Protein AF-A0A8X6R9G2-F1 (afdb_monomer)

Organism: Trichonephila clavipes (NCBI:txid2585209)

Foldseek 3Di:
DDDDDDDAPDPPDPPPPDDDDDDDDDDDDDDDDPDDLDDLLLVLLVVCVVPVVVCPVPPPPPPDPPDDPVLLVLLVVCSNVSHHQVVSQVVCVVVVHDRHDPPSVVSVVSCVVSSVVVVLVQLLVQLVVQCVLVVNAQAFAWEKDKDFPDPDFPGQKIKIWIATPRSRHTNDMDIAGNDFPDPDPVDGDPPTPHPDDDIPLVCSLVTLQVCQLCCCVSRVGHHQEYEYADDDPNLVSNQVVCSPHPVGHRHYDYRPVNVVVVVVVVPVD

Structure (mmCIF, N/CA/C/O backbone):
data_AF-A0A8X6R9G2-F1
#
_entry.id   AF-A0A8X6R9G2-F1
#
loop_
_atom_site.group_PDB
_atom_site.id
_atom_site.type_symbol
_atom_site.label_atom_id
_atom_site.label_alt_id
_atom_site.label_comp_id
_atom_site.label_asym_id
_atom_site.label_entity_id
_atom_site.label_seq_id
_atom_site.pdbx_PDB_ins_code
_atom_site.Cartn_x
_atom_site.Cartn_y
_atom_site.Cartn_z
_atom_site.occupancy
_atom_site.B_iso_or_equiv
_atom_site.auth_seq_id
_atom_site.auth_comp_id
_atom_site.auth_asym_id
_atom_site.auth_atom_id
_atom_site.pdbx_PDB_model_num
ATOM 1 N N . MET A 1 1 ? -28.431 -21.788 18.979 1.00 23.44 1 MET A N 1
ATOM 2 C CA . MET A 1 1 ? -27.273 -20.869 19.048 1.00 23.44 1 MET A CA 1
ATOM 3 C C . MET A 1 1 ? -26.031 -21.609 18.571 1.00 23.44 1 MET A C 1
ATOM 5 O O . MET A 1 1 ? -25.559 -22.471 19.305 1.00 23.44 1 MET A O 1
ATOM 9 N N . PRO A 1 2 ? -25.527 -21.375 17.351 1.00 25.48 2 PRO A N 1
ATOM 10 C CA . PRO A 1 2 ? -24.262 -21.960 16.937 1.00 25.48 2 PRO A CA 1
ATOM 11 C C . PRO A 1 2 ? -23.092 -21.102 17.439 1.00 25.48 2 PRO A C 1
ATOM 13 O O . PRO A 1 2 ? -23.119 -19.876 17.362 1.00 25.48 2 PRO A O 1
ATOM 16 N N . ARG A 1 3 ? -22.087 -21.774 18.007 1.00 22.05 3 ARG A N 1
ATOM 17 C CA . ARG A 1 3 ? -20.849 -21.197 18.544 1.00 22.05 3 ARG A CA 1
ATOM 18 C C . ARG A 1 3 ? -19.990 -20.633 17.409 1.00 22.05 3 ARG A C 1
ATOM 20 O O . ARG A 1 3 ? -19.716 -21.342 16.443 1.00 22.05 3 ARG A O 1
ATOM 27 N N . ALA A 1 4 ? -19.523 -19.397 17.569 1.00 25.83 4 ALA A N 1
ATOM 28 C CA . ALA A 1 4 ? -18.512 -18.797 16.708 1.00 25.83 4 ALA A CA 1
ATOM 29 C C . ALA A 1 4 ? -17.218 -19.628 16.767 1.00 25.83 4 ALA A C 1
ATOM 31 O O . ALA A 1 4 ? -16.641 -19.832 17.836 1.00 25.83 4 ALA A O 1
ATOM 32 N N . SER A 1 5 ? -16.783 -20.136 15.615 1.00 23.88 5 SER A N 1
ATOM 33 C CA . SER A 1 5 ? -15.500 -20.816 15.466 1.00 23.88 5 SER A CA 1
ATOM 34 C C . SER A 1 5 ? -14.413 -19.753 15.303 1.00 23.88 5 SER A C 1
ATOM 36 O O . SER A 1 5 ? -14.372 -19.040 14.302 1.00 23.88 5 SER A O 1
ATOM 38 N N . THR A 1 6 ? -13.554 -19.599 16.308 1.00 26.05 6 THR A N 1
ATOM 39 C CA . THR A 1 6 ? -12.407 -18.687 16.286 1.00 26.05 6 THR A CA 1
ATOM 40 C C . THR A 1 6 ? -11.391 -19.174 15.250 1.00 26.05 6 THR A C 1
ATOM 42 O O . THR A 1 6 ? -10.624 -20.107 15.495 1.00 26.05 6 THR A O 1
ATOM 45 N N . LYS A 1 7 ? -11.364 -18.549 14.065 1.00 28.03 7 LYS A N 1
ATOM 46 C CA . LYS A 1 7 ? -10.297 -18.769 13.079 1.00 28.03 7 LYS A CA 1
ATOM 47 C C . LYS A 1 7 ? -8.971 -18.263 13.661 1.00 28.03 7 LYS A C 1
ATOM 49 O O . LYS A 1 7 ? -8.763 -17.071 13.858 1.00 28.03 7 LYS A O 1
ATOM 54 N N . VAL A 1 8 ? -8.059 -19.190 13.949 1.00 25.50 8 VAL A N 1
ATOM 55 C CA . VAL A 1 8 ? -6.703 -18.900 14.434 1.00 25.50 8 VAL A CA 1
ATOM 56 C C . VAL A 1 8 ? -5.845 -18.393 13.273 1.00 25.50 8 VAL A C 1
ATOM 58 O O . VAL A 1 8 ? -5.479 -19.160 12.379 1.00 25.50 8 VAL A O 1
ATOM 61 N N . PHE A 1 9 ? -5.462 -17.115 13.300 1.00 28.34 9 PHE A N 1
ATOM 62 C CA . PHE A 1 9 ? -4.514 -16.549 12.337 1.00 28.34 9 PHE A CA 1
ATOM 63 C C . PHE A 1 9 ? -3.088 -17.030 12.661 1.00 28.34 9 PHE A C 1
ATOM 65 O O . PHE A 1 9 ? -2.346 -16.436 13.445 1.00 28.34 9 PHE A O 1
ATOM 72 N N . LYS A 1 10 ? -2.693 -18.174 12.095 1.00 24.81 10 LYS A N 1
ATOM 73 C CA . LYS A 1 10 ? -1.347 -18.736 12.264 1.00 24.81 10 LYS A CA 1
ATOM 74 C C . LYS A 1 10 ? -0.402 -18.048 11.275 1.00 24.81 10 LYS A C 1
ATOM 76 O O . LYS A 1 10 ? -0.480 -18.285 10.073 1.00 24.81 10 LYS A O 1
ATOM 81 N N . LYS A 1 11 ? 0.524 -17.221 11.775 1.00 28.06 11 LYS A N 1
ATOM 82 C CA . LYS A 1 11 ? 1.630 -16.640 10.990 1.00 28.06 11 LYS A CA 1
ATOM 83 C C . LYS A 1 11 ? 2.435 -17.776 10.343 1.00 28.06 11 LYS A C 1
ATOM 85 O O . LYS A 1 11 ? 3.290 -18.374 10.998 1.00 28.06 11 LYS A O 1
ATOM 90 N N . ARG A 1 12 ? 2.169 -18.100 9.071 1.00 24.78 12 ARG A N 1
ATOM 91 C CA . ARG A 1 12 ? 3.008 -19.024 8.294 1.00 24.78 12 ARG A CA 1
ATOM 92 C C . ARG A 1 12 ? 4.367 -18.355 8.102 1.00 24.78 12 ARG A C 1
ATOM 94 O O . ARG A 1 12 ? 4.539 -17.498 7.242 1.00 24.78 12 ARG A O 1
ATOM 101 N N . ARG A 1 13 ? 5.342 -18.719 8.939 1.00 26.64 13 ARG A N 1
ATOM 102 C CA . ARG A 1 13 ? 6.752 -18.457 8.644 1.00 26.64 13 ARG A CA 1
ATOM 103 C C . ARG A 1 13 ? 7.087 -19.298 7.417 1.00 26.64 13 ARG A C 1
ATOM 105 O O . ARG A 1 13 ? 7.077 -20.521 7.508 1.00 26.64 13 ARG A O 1
ATOM 112 N N . GLY A 1 14 ? 7.361 -18.660 6.284 1.00 24.56 14 GLY A N 1
ATOM 113 C CA . GLY A 1 14 ? 8.067 -19.329 5.199 1.00 24.56 14 GLY A CA 1
ATOM 114 C C . GLY A 1 14 ? 9.406 -19.809 5.751 1.00 24.56 14 GLY A C 1
ATOM 115 O O . GLY A 1 14 ? 10.260 -18.995 6.105 1.00 24.56 14 GLY A O 1
ATOM 116 N N . VAL A 1 15 ? 9.554 -21.121 5.910 1.00 24.06 15 VAL A N 1
ATOM 117 C CA . VAL A 1 15 ? 10.825 -21.748 6.265 1.00 24.06 15 VAL A CA 1
ATOM 118 C C . VAL A 1 15 ? 11.706 -21.648 5.028 1.00 24.06 15 VAL A C 1
ATOM 120 O O . VAL A 1 15 ? 11.652 -22.491 4.142 1.00 24.06 15 VAL A O 1
ATOM 123 N N . PHE A 1 16 ? 12.490 -20.578 4.935 1.00 23.20 16 PHE A N 1
ATOM 124 C CA . PHE A 1 16 ? 13.621 -20.541 4.018 1.00 23.20 16 PHE A CA 1
ATOM 125 C C . PHE A 1 16 ? 14.811 -21.137 4.766 1.00 23.20 16 PHE A C 1
ATOM 127 O O . PHE A 1 16 ? 15.432 -20.474 5.602 1.00 23.20 16 PHE A O 1
ATOM 134 N N . ASN A 1 17 ? 15.084 -22.415 4.506 1.00 23.72 17 ASN A N 1
ATOM 135 C CA . ASN A 1 17 ? 16.282 -23.089 4.987 1.00 23.72 17 ASN A CA 1
ATOM 136 C C . ASN A 1 17 ? 17.497 -22.391 4.359 1.00 23.72 17 ASN A C 1
ATOM 138 O O . ASN A 1 17 ? 17.804 -22.587 3.186 1.00 23.72 17 ASN A O 1
ATOM 142 N N . LYS A 1 18 ? 18.180 -21.530 5.119 1.00 30.25 18 LYS A N 1
ATOM 143 C CA . LYS A 1 18 ? 19.505 -21.049 4.728 1.00 30.25 18 LYS A CA 1
ATOM 144 C C . LYS A 1 18 ? 20.516 -22.115 5.121 1.00 30.25 18 LYS A C 1
ATOM 146 O O . LYS A 1 18 ? 20.846 -22.249 6.297 1.00 30.25 18 LYS A O 1
ATOM 151 N N . GLY A 1 19 ? 20.991 -22.857 4.121 1.00 25.88 19 GLY A N 1
ATOM 152 C CA . GLY A 1 19 ? 22.196 -23.668 4.237 1.00 25.88 19 GLY A CA 1
ATOM 153 C C . GLY A 1 19 ? 23.335 -22.829 4.818 1.00 25.88 19 GLY A C 1
ATOM 154 O O . GLY A 1 19 ? 23.576 -21.691 4.408 1.00 25.88 19 GLY A O 1
ATOM 155 N N . ARG A 1 20 ? 23.980 -23.378 5.842 1.00 25.14 20 ARG A N 1
ATOM 156 C CA . ARG A 1 20 ? 25.120 -22.797 6.545 1.00 25.14 20 ARG A CA 1
ATOM 157 C C . ARG A 1 20 ? 26.342 -22.948 5.628 1.00 25.14 20 ARG A C 1
ATOM 159 O O . ARG A 1 20 ? 26.832 -24.057 5.464 1.00 25.14 20 ARG A O 1
ATOM 166 N N . CYS A 1 21 ? 26.801 -21.867 4.997 1.00 25.61 21 CYS A N 1
ATOM 167 C CA . CYS A 1 21 ? 28.039 -21.887 4.213 1.00 25.61 21 CYS A CA 1
ATOM 168 C C . CYS A 1 21 ? 29.213 -21.537 5.136 1.00 25.61 21 CYS A C 1
ATOM 170 O O . CYS A 1 21 ? 29.302 -20.409 5.628 1.00 25.61 21 CYS A O 1
ATOM 172 N N . ASN A 1 22 ? 30.071 -22.521 5.407 1.00 26.61 22 ASN A N 1
ATOM 173 C CA . ASN A 1 22 ? 31.339 -22.320 6.102 1.00 26.61 22 ASN A CA 1
ATOM 174 C C . ASN A 1 22 ? 32.267 -21.477 5.220 1.00 26.61 22 ASN A C 1
ATOM 176 O O . ASN A 1 22 ? 32.384 -21.722 4.021 1.00 26.61 22 ASN A O 1
ATOM 180 N N . LYS A 1 23 ? 32.913 -20.476 5.822 1.00 31.31 23 LYS A N 1
ATOM 181 C CA . LYS A 1 23 ? 33.987 -19.716 5.185 1.00 31.31 23 LYS A CA 1
ATOM 182 C C . LYS A 1 23 ? 35.243 -20.585 5.156 1.00 31.31 23 LYS A C 1
ATOM 184 O O . LYS A 1 23 ? 35.828 -20.820 6.208 1.00 31.31 23 LYS A O 1
ATOM 189 N N . SER A 1 24 ? 35.664 -21.012 3.975 1.00 29.78 24 SER A N 1
ATOM 190 C CA . SER A 1 24 ? 37.068 -21.310 3.696 1.00 29.78 24 SER A CA 1
ATOM 191 C C . SER A 1 24 ? 37.650 -20.119 2.940 1.00 29.78 24 SER A C 1
ATOM 193 O O . SER A 1 24 ? 37.068 -19.657 1.959 1.00 29.78 24 SER A O 1
ATOM 195 N N . ASN A 1 25 ? 38.746 -19.579 3.474 1.00 34.09 25 ASN A N 1
ATOM 196 C CA . ASN A 1 25 ? 39.597 -18.602 2.806 1.00 34.09 25 ASN A CA 1
ATOM 197 C C . ASN A 1 25 ? 40.044 -19.175 1.463 1.00 34.09 25 ASN A C 1
ATOM 199 O O . ASN A 1 25 ? 40.572 -20.276 1.466 1.00 34.09 25 ASN A O 1
ATOM 203 N N . ASP A 1 26 ? 39.848 -18.430 0.378 1.00 28.72 26 ASP A N 1
ATOM 204 C CA . ASP A 1 26 ? 40.829 -18.274 -0.697 1.00 28.72 26 ASP A CA 1
ATOM 205 C C . ASP A 1 26 ? 40.420 -17.086 -1.575 1.00 28.72 26 ASP A C 1
ATOM 207 O O . ASP A 1 26 ? 39.240 -16.838 -1.835 1.00 28.72 26 ASP A O 1
ATOM 211 N N . GLY A 1 27 ? 41.410 -16.261 -1.908 1.00 35.00 27 GLY A N 1
ATOM 212 C CA . GLY A 1 27 ? 41.226 -14.937 -2.484 1.00 35.00 27 GLY A CA 1
ATOM 213 C C . GLY A 1 27 ? 40.927 -14.947 -3.980 1.00 35.00 27 GLY A C 1
ATOM 214 O O . GLY A 1 27 ? 41.635 -15.573 -4.755 1.00 35.00 27 GLY A O 1
ATOM 215 N N . CYS A 1 28 ? 39.964 -14.122 -4.384 1.00 23.78 28 CYS A N 1
ATOM 216 C CA . CYS A 1 28 ? 39.937 -13.461 -5.686 1.00 23.78 28 CYS A CA 1
ATOM 217 C C . CYS A 1 28 ? 39.331 -12.065 -5.489 1.00 23.78 28 CYS A C 1
ATOM 219 O O . CYS A 1 28 ? 38.305 -11.914 -4.828 1.00 23.78 28 CYS A O 1
ATOM 221 N N . GLY A 1 29 ? 40.003 -11.036 -6.008 1.00 31.92 29 GLY A N 1
ATOM 222 C CA . GLY A 1 29 ? 39.606 -9.642 -5.840 1.00 31.92 29 GLY A CA 1
ATOM 223 C C . GLY A 1 29 ? 38.271 -9.339 -6.515 1.00 31.92 29 GLY A C 1
ATOM 224 O O . GLY A 1 29 ? 38.156 -9.407 -7.736 1.00 31.92 29 GLY A O 1
ATOM 225 N N . GLU A 1 30 ? 37.271 -8.960 -5.722 1.00 26.17 30 GLU A N 1
ATOM 226 C CA . GLU A 1 30 ? 36.015 -8.411 -6.225 1.00 26.17 30 GLU A CA 1
ATOM 227 C C . GLU A 1 30 ? 36.150 -6.894 -6.397 1.00 26.17 30 GLU A C 1
ATOM 229 O O . GLU A 1 30 ? 36.292 -6.130 -5.439 1.00 26.17 30 GLU A O 1
ATOM 234 N N . SER A 1 31 ? 36.080 -6.438 -7.646 1.00 25.53 31 SER A N 1
ATOM 235 C CA . SER A 1 31 ? 35.832 -5.039 -7.972 1.00 25.53 31 SER A CA 1
ATOM 236 C C . SER A 1 31 ? 34.484 -4.616 -7.379 1.00 25.53 31 SER A C 1
ATOM 238 O O . SER A 1 31 ? 33.425 -5.059 -7.831 1.00 25.53 31 SER A O 1
ATOM 240 N N . ASN A 1 32 ? 34.530 -3.746 -6.370 1.00 25.53 32 ASN A N 1
ATOM 241 C CA . ASN A 1 32 ? 33.372 -3.107 -5.752 1.00 25.53 32 ASN A CA 1
ATOM 242 C C . ASN A 1 32 ? 32.556 -2.319 -6.793 1.00 25.53 32 ASN A C 1
ATOM 244 O O . ASN A 1 32 ? 32.810 -1.139 -7.029 1.00 25.53 32 ASN A O 1
ATOM 248 N N . SER A 1 33 ? 31.535 -2.944 -7.383 1.00 23.98 33 SER A N 1
ATOM 249 C CA . SER A 1 33 ? 30.477 -2.231 -8.105 1.00 23.98 33 SER A CA 1
ATOM 250 C C . SER A 1 33 ? 29.266 -2.063 -7.185 1.00 23.98 33 SER A C 1
ATOM 252 O O . SER A 1 33 ? 28.422 -2.939 -6.990 1.00 23.98 33 SER A O 1
ATOM 254 N N . THR A 1 34 ? 29.196 -0.901 -6.546 1.00 25.84 34 THR A N 1
ATOM 255 C CA . THR A 1 34 ? 28.056 -0.472 -5.738 1.00 25.84 34 THR A CA 1
ATOM 256 C C . THR A 1 34 ? 26.873 -0.139 -6.652 1.00 25.84 34 THR A C 1
ATOM 258 O O . THR A 1 34 ? 26.715 0.982 -7.122 1.00 25.84 34 THR A O 1
ATOM 261 N N . VAL A 1 35 ? 26.003 -1.118 -6.917 1.00 31.44 35 VAL A N 1
ATOM 262 C CA . VAL A 1 35 ? 24.774 -0.899 -7.704 1.00 31.44 35 VAL A CA 1
ATOM 263 C C . VAL A 1 35 ? 23.746 -0.088 -6.886 1.00 31.44 35 VAL A C 1
ATOM 265 O O . VAL A 1 35 ? 23.366 -0.515 -5.786 1.00 31.44 35 VAL A O 1
ATOM 268 N N . PRO A 1 36 ? 23.237 1.059 -7.384 1.00 29.77 36 PRO A N 1
ATOM 269 C CA . PRO A 1 36 ? 22.207 1.835 -6.702 1.00 29.77 36 PRO A CA 1
ATOM 270 C C . PRO A 1 36 ? 20.840 1.140 -6.810 1.00 29.77 36 PRO A C 1
ATOM 272 O O . PRO A 1 36 ? 20.228 1.075 -7.873 1.00 29.77 36 PRO A O 1
ATOM 275 N N . LYS A 1 37 ? 20.344 0.621 -5.680 1.00 36.34 37 LYS A N 1
ATOM 276 C CA . LYS A 1 37 ? 18.984 0.069 -5.541 1.00 36.34 37 LYS A CA 1
ATOM 277 C C . LYS A 1 37 ? 17.967 1.213 -5.499 1.00 36.34 37 LYS A C 1
ATOM 279 O O . LYS A 1 37 ? 17.712 1.777 -4.429 1.00 36.34 37 LYS A O 1
ATOM 284 N N 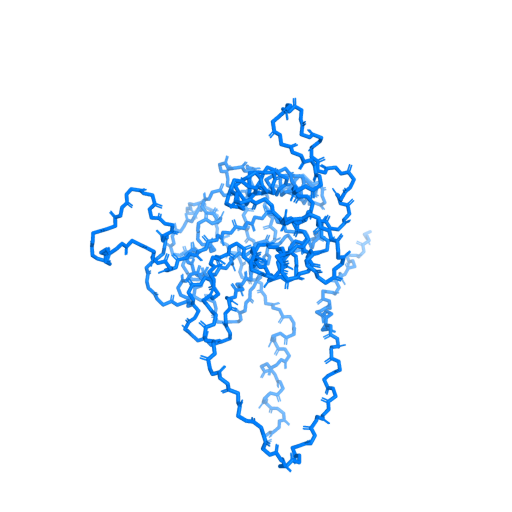. ASN A 1 38 ? 17.451 1.590 -6.664 1.00 35.06 38 ASN A N 1
ATOM 285 C CA . ASN A 1 38 ? 16.530 2.707 -6.835 1.00 35.06 38 ASN A CA 1
ATOM 286 C C . ASN A 1 38 ? 15.061 2.250 -6.805 1.00 35.06 38 ASN A C 1
ATOM 288 O O . ASN A 1 38 ? 14.690 1.284 -7.460 1.00 35.06 38 ASN A O 1
ATOM 292 N N . SER A 1 39 ? 14.241 3.063 -6.128 1.00 38.34 39 SER A N 1
ATOM 293 C CA . SER A 1 39 ? 12.764 3.128 -6.107 1.00 38.34 39 SER A CA 1
ATOM 294 C C . SER A 1 39 ? 11.976 2.184 -5.165 1.00 38.34 39 SER A C 1
ATOM 296 O O . SER A 1 39 ? 12.242 0.993 -5.039 1.00 38.34 39 SER A O 1
ATOM 298 N N . ALA A 1 40 ? 11.010 2.781 -4.445 1.00 36.66 40 ALA A N 1
ATOM 299 C CA . ALA A 1 40 ? 10.084 2.154 -3.483 1.00 36.66 40 ALA A CA 1
ATOM 300 C C . ALA A 1 40 ? 9.182 1.083 -4.124 1.00 36.66 40 ALA A C 1
ATOM 302 O O . ALA A 1 40 ? 8.863 0.063 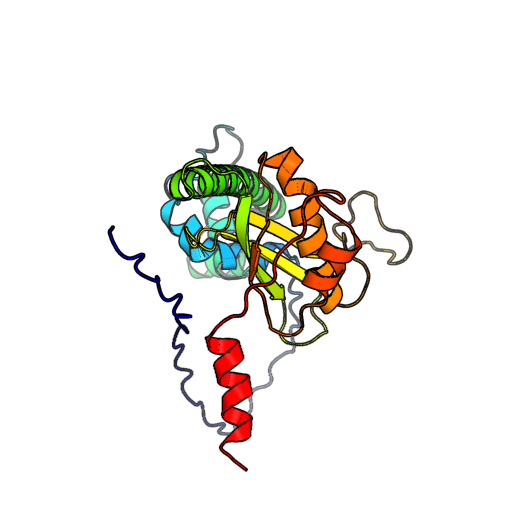-3.519 1.00 36.66 40 ALA A O 1
ATOM 303 N N . ASP A 1 41 ? 8.862 1.315 -5.384 1.00 37.31 41 ASP A N 1
ATOM 304 C CA . ASP A 1 41 ? 8.485 0.419 -6.467 1.00 37.31 41 ASP A CA 1
ATOM 305 C C . ASP A 1 41 ? 8.908 -1.060 -6.366 1.00 37.31 41 ASP A C 1
ATOM 307 O O . ASP A 1 41 ? 8.083 -1.929 -6.643 1.00 37.31 41 ASP A O 1
ATOM 311 N N . GLU A 1 42 ? 10.143 -1.381 -5.949 1.00 39.06 42 GLU A N 1
ATOM 312 C CA . GLU A 1 42 ? 10.610 -2.778 -5.811 1.00 39.06 42 GLU A CA 1
ATOM 313 C C . GLU A 1 42 ? 9.820 -3.578 -4.756 1.00 39.06 42 GLU A C 1
ATOM 315 O O . GLU A 1 42 ? 9.815 -4.807 -4.785 1.00 39.06 42 GLU A O 1
ATOM 320 N N . LYS A 1 43 ? 9.154 -2.907 -3.804 1.00 37.22 43 LYS A N 1
ATOM 321 C CA . LYS A 1 43 ? 8.470 -3.568 -2.677 1.00 37.22 43 LYS A CA 1
ATOM 322 C C . LYS A 1 43 ? 6.970 -3.711 -2.826 1.00 37.22 43 LYS A C 1
ATOM 324 O O . LYS A 1 43 ? 6.422 -4.665 -2.280 1.00 37.22 43 LYS A O 1
ATOM 329 N N . ILE A 1 44 ? 6.340 -2.848 -3.618 1.00 38.69 44 ILE A N 1
ATOM 330 C CA . ILE A 1 44 ? 4.946 -3.047 -4.034 1.00 38.69 44 ILE A CA 1
ATOM 331 C C . ILE A 1 44 ? 4.829 -4.381 -4.791 1.00 38.69 44 ILE A C 1
ATOM 333 O O . ILE A 1 44 ? 3.870 -5.117 -4.608 1.00 38.69 44 ILE A O 1
ATOM 337 N N . VAL A 1 45 ? 5.869 -4.777 -5.534 1.00 33.97 45 VAL A N 1
ATOM 338 C CA . VAL A 1 45 ? 5.900 -6.053 -6.271 1.00 33.97 45 VAL A CA 1
ATOM 339 C C . VAL A 1 45 ? 5.969 -7.286 -5.349 1.00 33.97 45 VAL A C 1
ATOM 341 O O . VAL A 1 45 ? 5.482 -8.349 -5.722 1.00 33.97 45 VAL A O 1
ATOM 344 N N . LEU A 1 46 ? 6.519 -7.167 -4.131 1.00 34.00 46 LEU A N 1
ATOM 345 C CA . LEU A 1 46 ? 6.729 -8.311 -3.226 1.00 34.00 46 LEU A CA 1
ATOM 346 C C . LEU A 1 46 ? 5.555 -8.579 -2.267 1.00 34.00 46 LEU A C 1
ATOM 348 O O . LEU A 1 46 ? 5.358 -9.726 -1.879 1.00 34.00 46 LEU A O 1
ATOM 352 N N . MET A 1 47 ? 4.746 -7.578 -1.894 1.00 32.25 47 MET A N 1
ATOM 353 C CA . MET A 1 47 ? 3.518 -7.832 -1.108 1.00 32.25 47 MET A CA 1
ATOM 354 C C . MET A 1 47 ? 2.340 -8.293 -1.971 1.00 32.25 47 MET A C 1
ATOM 356 O O . MET A 1 47 ? 1.433 -8.955 -1.477 1.00 32.25 47 MET A O 1
ATOM 360 N N . VAL A 1 48 ? 2.401 -8.035 -3.277 1.00 36.19 48 VAL A N 1
ATOM 361 C CA . VAL A 1 48 ? 1.412 -8.501 -4.253 1.00 36.19 48 VAL A CA 1
ATOM 362 C C . VAL A 1 48 ? 1.928 -9.756 -4.979 1.00 36.19 48 VAL A C 1
ATOM 364 O O . VAL A 1 48 ? 1.390 -10.162 -5.997 1.00 36.19 48 VAL A O 1
ATOM 367 N N . GLN A 1 49 ? 2.962 -10.442 -4.482 1.00 32.69 49 GLN A N 1
ATOM 368 C CA . GLN A 1 49 ? 3.536 -11.582 -5.212 1.00 32.69 49 GLN A CA 1
ATOM 369 C C . GLN A 1 49 ? 2.629 -12.826 -5.213 1.00 32.69 49 GLN A C 1
ATOM 371 O O . GLN A 1 49 ? 2.675 -13.606 -6.160 1.00 32.69 49 GLN A O 1
ATOM 376 N N . SER A 1 50 ? 1.736 -12.967 -4.227 1.00 34.38 50 SER A N 1
ATOM 377 C CA . SER A 1 50 ? 0.689 -14.002 -4.250 1.00 34.38 50 SER A CA 1
ATOM 378 C C . SER A 1 50 ? -0.528 -13.605 -5.095 1.00 34.38 50 SER A C 1
ATOM 380 O O . SER A 1 50 ? -1.243 -14.481 -5.567 1.00 34.38 50 SER A O 1
ATOM 382 N N . PHE A 1 51 ? -0.766 -12.305 -5.307 1.00 32.66 51 PHE A N 1
ATOM 383 C CA . PHE A 1 51 ? -1.964 -11.808 -5.995 1.00 32.66 51 PHE A CA 1
ATOM 384 C C . PHE A 1 51 ? -1.707 -11.476 -7.480 1.00 32.66 51 PHE A C 1
ATOM 386 O O . PHE A 1 51 ? -2.560 -11.743 -8.322 1.00 32.66 51 PHE A O 1
ATOM 393 N N . VAL A 1 52 ? -0.510 -10.995 -7.852 1.00 34.34 52 VAL A N 1
ATOM 394 C CA . VAL A 1 52 ? -0.165 -10.715 -9.262 1.00 34.34 52 VAL A CA 1
ATOM 395 C C . VAL A 1 52 ? 0.090 -11.999 -10.055 1.00 34.34 52 VAL A C 1
ATOM 397 O O . VAL A 1 52 ? -0.218 -12.041 -11.245 1.00 34.34 52 VAL A O 1
ATOM 400 N N . LEU A 1 53 ? 0.576 -13.082 -9.428 1.00 31.88 53 LEU A N 1
ATOM 401 C CA . LEU A 1 53 ? 0.842 -14.325 -10.166 1.00 31.88 53 LEU A CA 1
ATOM 402 C C . LEU A 1 53 ? -0.435 -14.922 -10.791 1.00 31.88 53 LEU A C 1
ATOM 404 O O . LEU A 1 53 ? -0.359 -15.555 -11.840 1.00 31.88 53 LEU A O 1
ATOM 408 N N . MET A 1 54 ? -1.608 -14.670 -10.196 1.00 31.34 54 MET A N 1
ATOM 409 C CA . MET A 1 54 ? -2.892 -15.200 -10.670 1.00 31.34 54 MET A CA 1
ATOM 410 C C . MET A 1 54 ? -3.519 -14.387 -11.821 1.00 31.34 54 MET A C 1
ATOM 412 O O . MET A 1 54 ? -4.400 -14.897 -12.508 1.00 31.34 54 MET A O 1
ATOM 416 N N . LYS A 1 55 ? -3.049 -13.156 -12.090 1.00 33.88 55 LYS A N 1
ATOM 417 C CA . LYS A 1 55 ? -3.546 -12.284 -13.181 1.00 33.88 55 LYS A CA 1
ATOM 418 C C . LYS A 1 55 ? -2.516 -12.027 -14.292 1.00 33.88 55 LYS A C 1
ATOM 420 O O . LYS A 1 55 ? -2.642 -11.067 -15.045 1.00 33.88 55 LYS A O 1
ATOM 425 N N . LEU A 1 56 ? -1.532 -12.911 -14.478 1.00 40.50 56 LEU A N 1
ATOM 426 C CA . LEU A 1 56 ? -0.588 -12.831 -15.610 1.00 40.50 56 LEU A CA 1
ATOM 427 C C . LEU A 1 56 ? -1.237 -13.036 -16.993 1.00 40.50 56 LEU A C 1
ATOM 429 O O . LEU A 1 56 ? -0.641 -12.667 -18.006 1.00 40.50 56 LEU A O 1
ATOM 433 N N . ASN A 1 57 ? -2.470 -13.550 -17.030 1.00 40.53 57 ASN A N 1
ATOM 434 C CA . ASN A 1 57 ? -3.293 -13.639 -18.242 1.00 40.53 57 ASN A CA 1
ATOM 435 C C . ASN A 1 57 ? -4.120 -12.365 -18.515 1.00 40.53 57 ASN A C 1
ATOM 437 O O . ASN A 1 57 ? -4.770 -12.280 -19.552 1.00 40.53 57 ASN A O 1
ATOM 441 N N . HIS A 1 58 ? -4.097 -11.383 -17.605 1.00 42.47 58 HIS A N 1
ATOM 442 C CA . HIS A 1 58 ? -4.927 -10.172 -17.642 1.00 42.47 58 HIS A CA 1
ATOM 443 C C . HIS A 1 58 ? -4.124 -8.875 -17.486 1.00 42.47 58 HIS A C 1
ATOM 445 O O . HIS A 1 58 ? -4.699 -7.849 -17.124 1.00 42.47 58 HIS A O 1
ATOM 451 N N . LEU A 1 59 ? -2.814 -8.870 -17.780 1.00 44.12 59 LEU A N 1
ATOM 452 C CA . LEU A 1 59 ? -2.212 -7.591 -18.170 1.00 44.12 59 LEU A CA 1
ATOM 453 C C . LEU A 1 59 ? -3.056 -7.077 -19.344 1.00 44.12 59 LEU A C 1
ATOM 455 O O . LEU A 1 59 ? -3.281 -7.867 -20.270 1.00 44.12 59 LEU A O 1
ATOM 459 N N . PRO A 1 60 ? -3.587 -5.840 -19.294 1.00 43.47 60 PRO A N 1
ATOM 460 C CA . PRO A 1 60 ? -4.389 -5.328 -20.391 1.00 43.47 60 PRO A CA 1
ATOM 461 C C . PRO A 1 60 ? -3.585 -5.541 -21.670 1.00 43.47 60 PRO A C 1
ATOM 463 O O . PRO A 1 60 ? -2.408 -5.162 -21.732 1.00 43.47 60 PRO A O 1
ATOM 466 N N . LYS A 1 61 ? -4.189 -6.220 -22.661 1.00 45.94 61 LYS A N 1
ATOM 467 C CA . LYS A 1 61 ? -3.649 -6.218 -24.022 1.00 45.94 61 LYS A CA 1
ATOM 468 C C . LYS A 1 61 ? -3.353 -4.757 -24.317 1.00 45.94 61 LYS A C 1
ATOM 470 O O . LYS A 1 61 ? -4.208 -3.905 -24.081 1.00 45.94 61 LYS A O 1
ATOM 475 N N . CYS A 1 62 ? -2.114 -4.452 -24.683 1.00 46.88 62 CYS A N 1
ATOM 476 C CA . CYS A 1 62 ? -1.764 -3.076 -24.974 1.00 46.88 62 CYS A CA 1
ATOM 477 C C . CYS A 1 62 ? -2.530 -2.702 -26.248 1.00 46.88 62 CYS A C 1
ATOM 479 O O . CYS A 1 62 ? -2.077 -3.001 -27.344 1.00 46.88 62 CYS A O 1
ATOM 481 N N . ASP A 1 63 ? -3.713 -2.106 -26.091 1.00 47.59 63 ASP A N 1
ATOM 482 C CA . ASP A 1 63 ? -4.600 -1.702 -27.193 1.00 47.59 63 ASP A CA 1
ATOM 483 C C . ASP A 1 63 ? -4.049 -0.491 -27.968 1.00 47.59 63 ASP A C 1
ATOM 485 O O . ASP A 1 63 ? -4.649 -0.022 -28.929 1.00 47.59 63 ASP A O 1
ATOM 489 N N . SER A 1 64 ? -2.871 0.014 -27.580 1.00 50.31 64 SER A N 1
ATOM 490 C CA . SER A 1 64 ? -2.136 1.033 -28.327 1.00 50.31 64 SER A CA 1
ATOM 491 C C . SER A 1 64 ? -1.016 0.378 -29.134 1.00 50.31 64 SER A C 1
ATOM 493 O O . SER A 1 64 ? -0.089 -0.222 -28.588 1.00 50.31 64 SER A O 1
ATOM 495 N N . SER A 1 65 ? -1.078 0.552 -30.451 1.00 53.31 65 SER A N 1
ATOM 496 C CA . SER A 1 65 ? -0.159 0.064 -31.489 1.00 53.31 65 SER A CA 1
ATOM 497 C C . SER A 1 65 ? 1.312 0.520 -31.373 1.00 53.31 65 SER A C 1
ATOM 499 O O . SER A 1 65 ? 2.087 0.329 -32.306 1.00 53.31 65 SER A O 1
ATOM 501 N N . GLU A 1 66 ? 1.740 1.088 -30.239 1.00 62.31 66 GLU A N 1
ATOM 502 C CA . GLU A 1 66 ? 3.083 1.658 -30.055 1.00 62.31 66 GLU A CA 1
ATOM 503 C C . GLU A 1 66 ? 3.986 0.901 -29.066 1.00 62.31 66 GLU A C 1
ATOM 505 O O . GLU A 1 66 ? 5.170 1.232 -28.934 1.00 62.31 66 GLU A O 1
ATOM 510 N N . ASN A 1 67 ? 3.465 -0.082 -28.323 1.00 71.06 67 ASN A N 1
ATOM 511 C CA . ASN A 1 67 ? 4.241 -0.794 -27.304 1.00 71.06 67 ASN A CA 1
ATOM 512 C C . ASN A 1 67 ? 4.246 -2.302 -27.547 1.00 71.06 67 ASN A C 1
ATOM 514 O O . ASN A 1 67 ? 3.219 -2.969 -27.470 1.00 71.06 67 ASN A O 1
ATOM 518 N N . TYR A 1 68 ? 5.437 -2.854 -27.768 1.00 83.94 68 TYR A N 1
ATOM 519 C CA . TYR A 1 68 ? 5.611 -4.291 -27.945 1.00 83.94 68 TYR A CA 1
ATOM 520 C C . TYR A 1 68 ? 5.368 -5.034 -26.628 1.00 83.94 68 TYR A C 1
ATOM 522 O O . TYR A 1 68 ? 6.078 -4.818 -25.641 1.00 83.94 68 TYR A O 1
ATOM 530 N N . GLU A 1 69 ? 4.410 -5.960 -26.631 1.00 84.81 69 GLU A N 1
ATOM 531 C CA . GLU A 1 69 ? 4.051 -6.774 -25.464 1.00 84.81 69 GLU A CA 1
ATOM 532 C C . GLU A 1 69 ? 5.262 -7.517 -24.877 1.00 84.81 69 GLU A C 1
ATOM 534 O O . GLU A 1 69 ? 5.455 -7.534 -23.660 1.00 84.81 69 GLU A O 1
ATOM 539 N N . LEU A 1 70 ? 6.125 -8.065 -25.740 1.00 88.44 70 LEU A N 1
ATOM 540 C CA . LEU A 1 70 ? 7.344 -8.770 -25.334 1.00 88.44 70 LEU A CA 1
ATOM 541 C C . LEU A 1 70 ? 8.266 -7.884 -24.484 1.00 88.44 70 LEU A C 1
ATOM 543 O O . LEU A 1 70 ? 8.787 -8.326 -23.461 1.00 88.44 70 LEU A O 1
ATOM 547 N N . ASN A 1 71 ? 8.422 -6.616 -24.867 1.00 90.69 71 ASN A N 1
ATOM 548 C CA . ASN A 1 71 ? 9.246 -5.660 -24.133 1.00 90.69 71 ASN A CA 1
ATOM 549 C C . ASN A 1 71 ? 8.643 -5.346 -22.760 1.00 90.69 71 ASN A C 1
ATOM 551 O O . ASN A 1 71 ? 9.369 -5.297 -21.766 1.00 90.69 71 ASN A O 1
ATOM 555 N N . THR A 1 72 ? 7.318 -5.191 -22.684 1.00 89.56 72 THR A N 1
ATOM 556 C CA . THR A 1 72 ? 6.604 -5.004 -21.413 1.00 89.56 72 THR A CA 1
ATOM 557 C C . THR A 1 72 ? 6.794 -6.210 -20.495 1.00 89.56 72 THR A C 1
ATOM 559 O O . THR A 1 72 ? 7.140 -6.038 -19.325 1.00 89.56 72 THR A O 1
ATOM 562 N N . ARG A 1 73 ? 6.645 -7.432 -21.024 1.00 90.38 73 ARG A N 1
ATOM 563 C CA . ARG A 1 73 ? 6.848 -8.680 -20.271 1.00 90.38 73 ARG A CA 1
ATOM 564 C C . ARG A 1 73 ? 8.291 -8.841 -19.798 1.00 90.38 73 ARG A C 1
ATOM 566 O O . ARG A 1 73 ? 8.499 -9.230 -18.653 1.00 90.38 73 ARG A O 1
ATOM 573 N N . LEU A 1 74 ? 9.278 -8.496 -20.626 1.00 92.12 74 LEU A N 1
ATOM 574 C CA . LEU A 1 74 ? 10.692 -8.521 -20.244 1.00 92.12 74 LEU A CA 1
ATOM 575 C C . LEU A 1 74 ? 10.971 -7.567 -19.076 1.00 92.12 74 LEU A C 1
ATOM 577 O O . LEU A 1 74 ? 11.581 -7.961 -18.083 1.00 92.12 74 LEU A O 1
ATOM 581 N N . VAL A 1 75 ? 10.502 -6.320 -19.174 1.00 91.75 75 VAL A N 1
ATOM 582 C CA . VAL A 1 75 ? 10.673 -5.307 -18.119 1.00 91.75 75 VAL A CA 1
ATOM 583 C C . VAL A 1 75 ? 9.987 -5.758 -16.831 1.00 91.75 75 VAL A C 1
ATOM 585 O O . VAL A 1 75 ? 10.574 -5.665 -15.752 1.00 91.75 75 VAL A O 1
ATOM 588 N N . TYR A 1 76 ? 8.773 -6.293 -16.945 1.00 90.12 76 TYR A N 1
ATOM 589 C CA . TYR A 1 76 ? 8.021 -6.835 -15.822 1.00 90.12 76 TYR A CA 1
ATOM 590 C C . TYR A 1 76 ? 8.760 -7.999 -15.146 1.00 90.12 76 TYR A C 1
ATOM 592 O O . TYR A 1 76 ? 8.973 -7.964 -13.935 1.00 90.12 76 TYR A O 1
ATOM 600 N N . ALA A 1 77 ? 9.237 -8.976 -15.921 1.00 91.75 77 ALA A N 1
ATOM 601 C CA . ALA A 1 77 ? 9.986 -10.121 -15.409 1.00 91.75 77 ALA A CA 1
ATOM 602 C C . ALA A 1 77 ? 11.254 -9.685 -14.661 1.00 91.75 77 ALA A C 1
ATOM 604 O O . ALA A 1 77 ? 11.496 -10.136 -13.541 1.00 91.75 77 ALA A O 1
ATOM 605 N N . MET A 1 78 ? 12.023 -8.754 -15.237 1.00 93.12 78 MET A N 1
ATOM 606 C CA . MET A 1 78 ? 13.215 -8.190 -14.596 1.00 93.12 78 MET A CA 1
ATOM 607 C C . MET A 1 78 ? 12.867 -7.521 -13.265 1.00 93.12 78 MET A C 1
ATOM 609 O O . MET A 1 78 ? 13.559 -7.716 -12.267 1.00 93.12 78 MET A O 1
ATOM 613 N N . ARG A 1 79 ? 11.743 -6.806 -13.203 1.00 87.25 79 ARG A N 1
ATOM 614 C CA . ARG A 1 79 ? 11.284 -6.150 -11.979 1.00 87.25 79 ARG A CA 1
ATOM 615 C C . ARG A 1 79 ? 10.841 -7.143 -10.902 1.00 87.25 79 ARG A C 1
ATOM 617 O O . ARG A 1 79 ? 11.175 -6.941 -9.737 1.00 87.25 79 ARG A O 1
ATOM 624 N N . CYS A 1 80 ? 10.184 -8.243 -11.272 1.00 85.94 80 CYS A N 1
ATOM 625 C CA . CYS A 1 80 ? 9.817 -9.319 -10.342 1.00 85.94 80 CYS A CA 1
ATOM 626 C C . CYS A 1 80 ? 11.026 -9.963 -9.653 1.00 85.94 80 CYS A C 1
ATOM 628 O O . CYS A 1 80 ? 10.915 -10.396 -8.507 1.00 85.94 80 CYS A O 1
ATOM 630 N N . ILE A 1 81 ? 12.181 -9.998 -10.322 1.00 89.25 81 ILE A N 1
ATOM 631 C CA . ILE A 1 81 ? 13.433 -10.524 -9.756 1.00 89.25 81 ILE A CA 1
ATOM 632 C C . ILE A 1 81 ? 14.327 -9.431 -9.141 1.00 89.25 81 ILE A C 1
ATOM 634 O O . ILE A 1 81 ? 15.469 -9.704 -8.769 1.00 89.25 81 ILE A O 1
ATOM 638 N N . GLY A 1 82 ? 13.835 -8.191 -9.030 1.00 86.12 82 GLY A N 1
ATOM 639 C CA . GLY A 1 82 ? 14.596 -7.068 -8.472 1.00 86.12 82 GLY A CA 1
ATOM 640 C C . GLY A 1 82 ? 15.790 -6.659 -9.337 1.00 86.12 82 GLY A C 1
ATOM 641 O O . GLY A 1 82 ? 16.865 -6.343 -8.822 1.00 86.12 82 GLY A O 1
ATOM 642 N N . LYS A 1 83 ? 15.633 -6.734 -10.661 1.00 92.06 83 LYS A N 1
ATOM 643 C CA . LYS A 1 83 ? 16.641 -6.384 -11.662 1.00 92.06 83 LYS A CA 1
ATOM 644 C C . LYS A 1 83 ? 16.127 -5.300 -12.611 1.00 92.06 83 LYS A C 1
ATOM 646 O O . LYS A 1 83 ? 14.928 -5.100 -12.784 1.00 92.06 83 LYS A O 1
ATOM 651 N N . GLY A 1 84 ? 17.066 -4.576 -13.217 1.00 90.12 84 GLY A N 1
ATOM 652 C CA . GLY A 1 84 ? 16.786 -3.452 -14.112 1.00 90.12 84 GLY A CA 1
ATOM 653 C C . GLY A 1 84 ? 17.331 -3.655 -15.523 1.00 90.12 84 GLY A C 1
ATOM 654 O O . GLY A 1 84 ? 17.744 -4.753 -15.896 1.00 90.12 84 GLY A O 1
ATOM 655 N N . ALA A 1 85 ? 17.376 -2.563 -16.287 1.00 93.00 85 ALA A N 1
ATOM 656 C CA . ALA A 1 85 ? 17.792 -2.546 -17.691 1.00 93.00 85 ALA A CA 1
ATOM 657 C C . ALA A 1 85 ? 19.160 -3.205 -17.946 1.00 93.00 85 ALA A C 1
ATOM 659 O O . ALA A 1 85 ? 19.325 -3.917 -18.931 1.00 93.00 85 ALA A O 1
ATOM 660 N N . GLU A 1 86 ? 20.120 -3.022 -17.037 1.00 93.75 86 GLU A N 1
ATOM 661 C CA . GLU A 1 86 ? 21.468 -3.591 -17.165 1.00 93.75 86 GLU A CA 1
ATOM 662 C C . GLU A 1 86 ? 21.456 -5.122 -17.140 1.00 93.75 86 GLU A C 1
ATOM 664 O O . GLU A 1 86 ? 22.050 -5.780 -17.993 1.00 93.75 86 GLU A O 1
ATOM 669 N N . SER A 1 87 ? 20.713 -5.708 -16.203 1.00 95.19 87 SER A N 1
ATOM 670 C CA . SER A 1 87 ? 20.542 -7.160 -16.142 1.00 95.19 87 SER A CA 1
ATOM 671 C C . SER A 1 87 ? 19.682 -7.679 -17.287 1.00 95.19 87 SER A C 1
ATOM 673 O O . SER A 1 87 ? 19.952 -8.765 -17.782 1.00 95.19 87 SER A O 1
ATOM 675 N N . ALA A 1 88 ? 18.702 -6.897 -17.750 1.00 95.44 88 ALA A N 1
ATOM 676 C CA . ALA A 1 88 ? 17.941 -7.229 -18.950 1.00 95.44 88 ALA A CA 1
ATOM 677 C C . ALA A 1 88 ? 18.855 -7.316 -20.182 1.00 95.44 88 ALA A C 1
ATOM 679 O O . ALA A 1 88 ? 18.716 -8.237 -20.981 1.00 95.44 88 ALA A O 1
ATOM 680 N N . ARG A 1 89 ? 19.824 -6.397 -20.311 1.00 96.06 89 ARG A N 1
ATOM 681 C CA . ARG A 1 89 ? 20.795 -6.384 -21.413 1.00 96.06 89 ARG A CA 1
ATOM 682 C C . ARG A 1 89 ? 21.711 -7.598 -21.360 1.00 96.06 89 ARG A C 1
ATOM 684 O O . ARG A 1 89 ? 21.881 -8.264 -22.373 1.00 96.06 89 ARG A O 1
ATOM 691 N N . MET A 1 90 ? 22.242 -7.906 -20.178 1.00 96.75 90 MET A N 1
ATOM 692 C CA . MET A 1 90 ? 23.052 -9.105 -19.957 1.00 96.75 90 MET A CA 1
ATOM 693 C C . MET A 1 90 ? 22.265 -10.382 -20.273 1.00 96.75 90 MET A C 1
ATOM 695 O O . MET A 1 90 ? 22.761 -11.238 -20.996 1.00 96.75 90 MET A O 1
ATOM 699 N N . PHE A 1 91 ? 21.028 -10.487 -19.781 1.00 95.94 91 PHE A N 1
ATOM 700 C CA . PHE A 1 91 ? 20.150 -11.625 -20.045 1.00 95.94 91 PHE A CA 1
ATOM 701 C C . PHE A 1 91 ? 19.897 -11.818 -21.544 1.00 95.94 91 PHE A C 1
ATOM 703 O O . PHE A 1 91 ? 20.075 -12.923 -22.048 1.00 95.94 91 PHE A O 1
ATOM 710 N N . CYS A 1 92 ? 19.542 -10.749 -22.266 1.00 95.69 92 CYS A N 1
ATOM 711 C CA . CYS A 1 92 ? 19.329 -10.830 -23.711 1.00 95.69 92 CYS A CA 1
ATOM 712 C C . CYS A 1 92 ? 20.615 -11.232 -24.446 1.00 95.69 92 CYS A C 1
ATOM 714 O O . CYS A 1 92 ? 20.559 -12.081 -25.325 1.00 95.69 92 CYS A O 1
ATOM 716 N N . GLY A 1 93 ? 21.772 -10.698 -24.036 1.00 97.00 93 GLY A N 1
ATOM 717 C CA . GLY A 1 93 ? 23.066 -11.068 -24.612 1.00 97.00 93 GLY A CA 1
ATOM 718 C C . GLY A 1 93 ? 23.412 -12.549 -24.429 1.00 97.00 93 GLY A C 1
ATOM 719 O O . GLY A 1 93 ? 23.802 -13.201 -25.390 1.00 97.00 93 GLY A O 1
ATOM 720 N N . ILE A 1 94 ? 23.212 -13.103 -23.227 1.00 97.31 94 ILE A N 1
ATOM 721 C CA . ILE A 1 94 ? 23.466 -14.529 -22.940 1.00 97.31 94 ILE A CA 1
ATOM 722 C C . ILE A 1 94 ? 22.523 -15.434 -23.744 1.00 97.31 94 ILE A C 1
ATOM 724 O O . ILE A 1 94 ? 22.940 -16.473 -24.245 1.00 97.31 94 ILE A O 1
ATOM 728 N N . MET A 1 95 ? 21.258 -15.036 -23.882 1.00 96.44 95 MET A N 1
ATOM 729 C CA . MET A 1 95 ? 20.232 -15.805 -24.594 1.00 96.44 95 MET A CA 1
ATOM 730 C C . MET A 1 95 ? 20.274 -15.625 -26.119 1.00 96.44 95 MET A C 1
ATOM 732 O O . MET A 1 95 ? 19.421 -16.179 -26.809 1.00 96.44 95 MET A O 1
ATOM 736 N N . ASN A 1 96 ? 21.221 -14.841 -26.645 1.00 96.31 96 ASN A N 1
ATOM 737 C CA . ASN A 1 96 ? 21.284 -14.452 -28.056 1.00 96.31 96 ASN A CA 1
ATOM 738 C C . ASN A 1 96 ? 19.970 -13.818 -28.571 1.00 96.31 96 ASN A C 1
ATOM 740 O O . ASN A 1 96 ? 19.501 -14.098 -29.674 1.00 96.31 96 ASN A O 1
ATOM 744 N N . LEU A 1 97 ? 19.347 -12.980 -27.739 1.00 94.00 97 LEU A N 1
ATOM 745 C CA . LEU A 1 97 ? 18.146 -12.210 -28.061 1.00 94.00 97 LEU A CA 1
ATOM 746 C C . LEU A 1 97 ? 18.515 -10.775 -28.470 1.00 94.00 97 LEU A C 1
ATOM 748 O O . LEU A 1 97 ? 19.549 -10.256 -28.035 1.00 94.00 97 LEU A O 1
ATOM 752 N N . PRO A 1 98 ? 17.646 -10.080 -29.231 1.00 93.06 98 PRO A N 1
ATOM 753 C CA . PRO A 1 98 ? 17.790 -8.648 -29.458 1.00 93.06 98 PRO A CA 1
ATOM 754 C C . PRO A 1 98 ? 17.916 -7.871 -28.136 1.00 93.06 98 PRO A C 1
ATOM 756 O O . PRO A 1 98 ? 17.346 -8.280 -27.119 1.00 93.06 98 PRO A O 1
ATOM 759 N N . PRO A 1 99 ? 18.639 -6.738 -28.125 1.00 91.62 99 PRO A N 1
ATOM 760 C CA . PRO A 1 99 ? 18.811 -5.947 -26.917 1.00 91.62 99 PRO A CA 1
ATOM 761 C C . PRO A 1 99 ? 17.459 -5.462 -26.365 1.00 91.62 99 PRO A C 1
ATOM 763 O O . PRO A 1 99 ? 16.533 -5.187 -27.134 1.00 91.62 99 PRO A O 1
ATOM 766 N N . PRO A 1 100 ? 17.340 -5.308 -25.032 1.00 92.88 100 PRO A N 1
ATOM 767 C CA . PRO A 1 100 ? 16.121 -4.810 -24.407 1.00 92.88 100 PRO A CA 1
ATOM 768 C C . PRO A 1 100 ? 15.798 -3.384 -24.883 1.00 92.88 100 PRO A C 1
ATOM 770 O O . PRO A 1 100 ? 16.688 -2.660 -25.344 1.00 92.88 100 PRO A O 1
ATOM 773 N N . PRO A 1 101 ? 14.548 -2.921 -24.707 1.00 90.25 101 PRO A N 1
ATOM 774 C CA . PRO A 1 101 ? 14.156 -1.572 -25.091 1.00 90.25 101 PRO A CA 1
ATOM 775 C C . PRO A 1 101 ? 15.044 -0.506 -24.438 1.00 90.25 101 PRO A C 1
ATOM 777 O O . PRO A 1 101 ? 15.209 -0.472 -23.216 1.00 90.25 101 PRO A O 1
ATOM 780 N N . THR A 1 102 ? 15.541 0.431 -25.249 1.00 88.38 102 THR A N 1
ATOM 781 C CA . THR A 1 102 ? 16.381 1.551 -24.788 1.00 88.38 102 THR A CA 1
ATOM 782 C C . THR A 1 102 ? 15.640 2.445 -23.792 1.00 88.38 102 THR A C 1
ATOM 784 O O . THR A 1 102 ? 16.190 2.847 -22.768 1.00 88.38 102 THR A O 1
ATOM 787 N N . LYS A 1 103 ? 14.348 2.702 -24.035 1.00 89.25 103 LYS A N 1
ATOM 788 C CA . LYS A 1 103 ? 13.468 3.487 -23.155 1.00 89.25 103 LYS A CA 1
ATOM 789 C C . LYS A 1 103 ? 12.833 2.627 -22.051 1.00 89.25 103 LYS A C 1
ATOM 791 O O . LYS A 1 103 ? 11.612 2.589 -21.919 1.00 89.25 103 LYS A O 1
ATOM 796 N N . PHE A 1 104 ? 13.644 1.962 -21.226 1.00 89.12 104 PHE A N 1
ATOM 797 C CA . PHE A 1 104 ? 13.175 1.082 -20.138 1.00 89.12 104 PHE A CA 1
ATOM 798 C C . PHE A 1 104 ? 12.218 1.792 -19.153 1.00 89.12 104 PHE A C 1
ATOM 800 O O . PHE A 1 104 ? 11.243 1.211 -18.678 1.00 89.12 104 PHE A O 1
ATOM 807 N N . SER A 1 105 ? 12.434 3.089 -18.902 1.00 87.50 105 SER A N 1
ATOM 808 C CA . SER A 1 105 ? 11.565 3.917 -18.051 1.00 87.50 105 SER A CA 1
ATOM 809 C C . SER A 1 105 ? 10.136 4.073 -18.583 1.00 87.50 105 SER A C 1
ATOM 811 O O . SER A 1 105 ? 9.217 4.172 -17.773 1.00 87.50 105 SER A O 1
ATOM 813 N N . LYS A 1 106 ? 9.927 4.044 -19.912 1.00 89.25 106 LYS A N 1
ATOM 814 C CA . LYS A 1 106 ? 8.583 4.077 -20.526 1.00 89.25 106 LYS A CA 1
ATOM 815 C C . LYS A 1 106 ? 7.763 2.879 -20.045 1.00 89.25 106 LYS A C 1
ATOM 817 O O . LYS A 1 106 ? 6.654 3.041 -19.552 1.00 89.25 106 LYS A O 1
ATOM 822 N N . TYR A 1 107 ? 8.354 1.689 -20.109 1.00 87.06 107 TYR A N 1
ATOM 823 C CA . TYR A 1 107 ? 7.707 0.449 -19.688 1.00 87.06 107 TYR A CA 1
ATOM 824 C C . TYR A 1 107 ? 7.493 0.388 -18.174 1.00 87.06 107 TYR A C 1
ATOM 826 O O . TYR A 1 107 ? 6.437 -0.047 -17.734 1.00 87.06 107 TYR A O 1
ATOM 834 N N . ASN A 1 108 ? 8.432 0.897 -17.366 1.00 85.44 108 ASN A N 1
ATOM 835 C CA . ASN A 1 108 ? 8.200 1.039 -15.924 1.00 85.44 108 ASN A CA 1
ATOM 836 C C . ASN A 1 108 ? 6.981 1.922 -15.614 1.00 85.44 108 ASN A C 1
ATOM 838 O O . ASN A 1 108 ? 6.248 1.622 -14.677 1.00 85.44 108 ASN A O 1
ATOM 842 N N . HIS A 1 109 ? 6.757 2.993 -16.383 1.00 85.12 109 HIS A N 1
ATOM 843 C CA . HIS A 1 109 ? 5.594 3.859 -16.198 1.00 85.12 109 HIS A CA 1
ATOM 844 C C . HIS A 1 109 ? 4.284 3.144 -16.546 1.00 85.12 109 HIS A C 1
ATOM 846 O O . HIS A 1 109 ? 3.353 3.174 -15.746 1.00 85.12 109 HIS A O 1
ATOM 852 N N . ILE A 1 110 ? 4.256 2.429 -17.674 1.00 85.38 110 ILE A N 1
ATOM 853 C CA . ILE A 1 110 ? 3.105 1.614 -18.093 1.00 85.38 110 ILE A CA 1
ATOM 854 C C . ILE A 1 110 ? 2.775 0.565 -17.025 1.00 85.38 110 ILE A C 1
ATOM 856 O O . ILE A 1 110 ? 1.630 0.440 -16.598 1.00 85.38 110 ILE A O 1
ATOM 860 N N . LEU A 1 111 ? 3.789 -0.160 -16.543 1.00 85.62 111 LEU A N 1
ATOM 861 C CA . LEU A 1 111 ? 3.607 -1.165 -15.497 1.00 85.62 111 LEU A CA 1
ATOM 862 C C . LEU A 1 111 ? 3.109 -0.547 -14.192 1.00 85.62 111 LEU A C 1
ATOM 864 O O . LEU A 1 111 ? 2.266 -1.145 -13.529 1.00 85.62 111 LEU A O 1
ATOM 868 N N . LEU A 1 112 ? 3.607 0.634 -13.820 1.00 83.06 112 LEU A N 1
ATOM 869 C CA . LEU A 1 112 ? 3.152 1.337 -12.624 1.00 83.06 112 LEU A CA 1
ATOM 870 C C . LEU A 1 112 ? 1.668 1.708 -12.722 1.00 83.06 112 LEU A C 1
ATOM 872 O O . LEU A 1 112 ? 0.941 1.480 -11.759 1.00 83.06 112 LEU A O 1
ATOM 876 N N . GLN A 1 113 ? 1.224 2.241 -13.863 1.00 83.44 113 GLN A N 1
ATOM 877 C CA . GLN A 1 113 ? -0.182 2.593 -14.095 1.00 83.44 113 GLN A CA 1
ATOM 878 C C . GLN A 1 113 ? -1.081 1.354 -14.013 1.00 83.44 113 GLN A C 1
ATOM 880 O O . GLN A 1 113 ? -1.968 1.302 -13.166 1.00 83.44 113 GLN A O 1
ATOM 885 N N . ALA A 1 114 ? -0.763 0.307 -14.780 1.00 83.75 114 ALA A N 1
ATOM 886 C CA . ALA A 1 114 ? -1.545 -0.930 -14.786 1.00 83.75 114 ALA A CA 1
ATOM 887 C C . ALA A 1 114 ? -1.584 -1.619 -13.408 1.00 83.75 114 ALA A C 1
ATOM 889 O O . ALA A 1 114 ? -2.621 -2.128 -12.977 1.00 83.75 114 ALA A O 1
ATOM 890 N N . THR A 1 115 ? -0.458 -1.624 -12.684 1.00 82.38 115 THR A N 1
ATOM 891 C CA . THR A 1 115 ? -0.391 -2.195 -11.329 1.00 82.38 115 THR A CA 1
ATOM 892 C C . THR A 1 115 ? -1.243 -1.389 -10.356 1.00 82.38 115 THR A C 1
ATOM 894 O O . THR A 1 115 ? -1.910 -1.979 -9.511 1.00 82.38 115 THR A O 1
ATOM 897 N N . ARG A 1 116 ? -1.236 -0.056 -10.467 1.00 82.94 116 ARG A N 1
ATOM 898 C CA . ARG A 1 116 ? -2.027 0.825 -9.607 1.00 82.94 116 ARG A CA 1
ATOM 899 C C . ARG A 1 116 ? -3.522 0.588 -9.793 1.00 82.94 116 ARG A C 1
ATOM 901 O O . ARG A 1 116 ? -4.192 0.303 -8.811 1.00 82.94 116 ARG A O 1
ATOM 908 N N . GLU A 1 117 ? -4.001 0.617 -11.032 1.00 85.62 117 GLU A N 1
ATOM 909 C CA . GLU A 1 117 ? -5.412 0.368 -11.362 1.00 85.62 117 GLU A CA 1
ATOM 910 C C . GLU A 1 117 ? -5.864 -1.014 -10.870 1.00 85.62 117 GLU A C 1
ATOM 912 O O . GLU A 1 117 ? -6.898 -1.158 -10.219 1.00 85.62 117 GLU A O 1
ATOM 917 N N . THR A 1 118 ? -5.039 -2.041 -11.103 1.00 85.94 118 THR A N 1
ATOM 918 C CA . THR A 1 118 ? -5.326 -3.405 -10.635 1.00 85.94 118 THR A CA 1
ATOM 919 C C . THR A 1 118 ? -5.370 -3.487 -9.108 1.00 85.94 118 THR A C 1
ATOM 921 O O . THR A 1 118 ? -6.202 -4.207 -8.556 1.00 85.94 118 THR A O 1
ATOM 924 N N . CYS A 1 119 ? -4.477 -2.770 -8.423 1.00 85.56 119 CYS A N 1
ATOM 925 C CA . CYS A 1 119 ? -4.426 -2.712 -6.965 1.00 85.56 119 CYS A CA 1
ATOM 926 C C . CYS A 1 119 ? -5.678 -2.031 -6.399 1.00 85.56 119 CYS A C 1
ATOM 928 O O . CYS A 1 119 ? -6.333 -2.601 -5.533 1.00 85.56 119 CYS A O 1
ATOM 930 N N . GLU A 1 120 ? -6.044 -0.861 -6.927 1.00 88.44 120 GLU A N 1
ATOM 931 C CA . GLU A 1 120 ? -7.220 -0.091 -6.504 1.00 88.44 120 GLU A CA 1
ATOM 932 C C . GLU A 1 120 ? -8.509 -0.909 -6.688 1.00 88.44 120 GLU A C 1
ATOM 934 O O . GLU A 1 120 ? -9.275 -1.067 -5.738 1.00 88.44 120 GLU A O 1
ATOM 939 N N . HIS A 1 121 ? -8.695 -1.544 -7.851 1.00 88.50 121 HIS A N 1
ATOM 940 C CA . HIS A 1 121 ? -9.827 -2.447 -8.083 1.00 88.50 121 HIS A CA 1
ATOM 941 C C . HIS A 1 121 ? -9.813 -3.648 -7.128 1.00 88.50 121 HIS A C 1
ATOM 943 O O . HIS A 1 121 ? -10.846 -4.050 -6.598 1.00 88.50 121 HIS A O 1
ATOM 949 N N . SER A 1 122 ? -8.654 -4.277 -6.924 1.00 91.50 122 SER A N 1
ATOM 950 C CA . SER A 1 122 ? -8.547 -5.435 -6.034 1.00 91.50 122 SER A CA 1
ATOM 951 C C . SER A 1 122 ? -8.884 -5.090 -4.586 1.00 91.50 122 SER A C 1
ATOM 953 O O . SER A 1 122 ? -9.507 -5.900 -3.904 1.00 91.50 122 SER A O 1
ATOM 955 N N . MET A 1 123 ? -8.432 -3.934 -4.105 1.00 93.75 123 MET A N 1
ATOM 956 C CA . MET A 1 123 ? -8.682 -3.477 -2.741 1.00 93.75 123 MET A CA 1
ATOM 957 C C . MET A 1 123 ? -10.146 -3.079 -2.555 1.00 93.75 123 MET A C 1
ATOM 959 O O . MET A 1 123 ? -10.741 -3.461 -1.554 1.00 93.75 123 MET A O 1
ATOM 963 N N . ALA A 1 124 ? -10.759 -2.415 -3.541 1.00 95.38 124 ALA A N 1
ATOM 964 C CA . ALA A 1 124 ? -12.187 -2.101 -3.515 1.00 95.38 124 ALA A CA 1
ATOM 965 C C . ALA A 1 124 ? -13.056 -3.367 -3.400 1.00 95.38 124 ALA A C 1
ATOM 967 O O . ALA A 1 124 ? -13.947 -3.431 -2.552 1.00 95.38 124 ALA A O 1
ATOM 968 N N . GLU A 1 125 ? -12.748 -4.408 -4.182 1.00 94.69 125 GLU A N 1
ATOM 969 C CA . GLU A 1 125 ? -13.426 -5.705 -4.065 1.00 94.69 125 GLU A CA 1
ATOM 970 C C . GLU A 1 125 ? -13.168 -6.369 -2.708 1.00 94.69 125 GLU A C 1
ATOM 972 O O . GLU A 1 125 ? -14.100 -6.867 -2.082 1.00 94.69 125 GLU A O 1
ATOM 977 N N . ALA A 1 126 ? -11.932 -6.323 -2.202 1.00 94.12 126 ALA A N 1
ATOM 978 C CA . ALA A 1 126 ? -11.612 -6.861 -0.882 1.00 94.12 126 ALA A CA 1
ATOM 979 C C . ALA A 1 126 ? -12.384 -6.155 0.246 1.00 94.12 126 ALA A C 1
ATOM 981 O O . ALA A 1 126 ? -12.798 -6.814 1.200 1.00 94.12 126 ALA A O 1
ATOM 982 N N . VAL A 1 127 ? -12.610 -4.840 0.141 1.00 97.00 127 VAL A N 1
ATOM 983 C CA . VAL A 1 127 ? -13.449 -4.101 1.095 1.00 97.00 127 VAL A CA 1
ATOM 984 C C . VAL A 1 127 ? -14.905 -4.538 0.989 1.00 97.00 127 VAL A C 1
ATOM 986 O O . VAL A 1 127 ? -15.531 -4.781 2.019 1.00 97.00 127 VAL A O 1
ATOM 989 N N . ARG A 1 128 ? -15.444 -4.668 -0.230 1.00 96.56 128 ARG A N 1
ATOM 990 C CA . ARG A 1 128 ? -16.821 -5.137 -0.442 1.00 96.56 128 ARG A CA 1
ATOM 991 C C . ARG A 1 128 ? -17.032 -6.511 0.191 1.00 96.56 128 ARG A C 1
ATOM 993 O O . ARG A 1 128 ? -17.956 -6.680 0.975 1.00 96.56 128 ARG A O 1
ATOM 1000 N N . GLU A 1 129 ? -16.125 -7.447 -0.070 1.00 95.38 129 GLU A N 1
ATOM 1001 C CA . GLU A 1 129 ? -16.170 -8.780 0.529 1.00 95.38 129 GLU A CA 1
ATOM 1002 C C . GLU A 1 129 ? -16.053 -8.747 2.060 1.00 95.38 129 GLU A C 1
ATOM 1004 O O . GLU A 1 129 ? -16.747 -9.494 2.740 1.00 95.38 129 GLU A O 1
ATOM 1009 N N . ALA A 1 130 ? -15.224 -7.860 2.622 1.00 95.69 130 ALA A N 1
ATOM 1010 C CA . ALA A 1 130 ? -15.120 -7.700 4.072 1.00 95.69 130 ALA A CA 1
ATOM 1011 C C . ALA A 1 130 ? -16.409 -7.154 4.706 1.00 95.69 130 ALA A C 1
ATOM 1013 O O . ALA A 1 130 ? -16.739 -7.526 5.829 1.00 95.69 130 ALA A O 1
ATOM 1014 N N . VAL A 1 131 ? -17.146 -6.290 4.002 1.00 97.00 131 VAL A N 1
ATOM 1015 C CA . VAL A 1 131 ? -18.464 -5.811 4.444 1.00 97.00 131 VAL A CA 1
ATOM 1016 C C . VAL A 1 131 ? -19.501 -6.931 4.357 1.00 97.00 131 VAL A C 1
ATOM 1018 O O . VAL A 1 131 ? -20.280 -7.103 5.293 1.00 97.00 131 VAL A O 1
ATOM 1021 N N . ASP A 1 132 ? -19.483 -7.714 3.277 1.00 96.00 132 ASP A N 1
ATOM 1022 C CA . ASP A 1 132 ? -20.395 -8.844 3.079 1.00 96.00 132 ASP A CA 1
ATOM 1023 C C . ASP A 1 132 ? -20.181 -9.935 4.150 1.00 96.00 132 ASP A C 1
ATOM 1025 O O . ASP A 1 132 ? -21.148 -10.416 4.739 1.00 96.00 132 ASP A O 1
ATOM 1029 N N . GLU A 1 133 ? -18.926 -10.277 4.477 1.00 94.50 133 GLU A N 1
ATOM 1030 C CA . GLU A 1 133 ? -18.594 -11.219 5.563 1.00 94.50 133 GLU A CA 1
ATOM 1031 C C . GLU A 1 133 ? -18.947 -10.685 6.964 1.00 94.50 133 GLU A C 1
ATOM 1033 O O . GLU A 1 133 ? -19.117 -11.471 7.896 1.00 94.50 133 GLU A O 1
ATOM 1038 N N . ASN A 1 134 ? -19.087 -9.366 7.118 1.00 94.50 134 ASN A N 1
ATOM 1039 C CA . ASN A 1 134 ? -19.432 -8.698 8.375 1.00 94.50 134 ASN A CA 1
ATOM 1040 C C . ASN A 1 134 ? -20.934 -8.353 8.467 1.00 94.50 134 ASN A C 1
ATOM 1042 O O . ASN A 1 134 ? -21.317 -7.343 9.063 1.00 94.50 134 ASN A O 1
ATOM 1046 N N . ASP A 1 135 ? -21.800 -9.163 7.851 1.00 94.88 135 ASP A N 1
ATOM 1047 C CA . ASP A 1 135 ? -23.261 -8.982 7.826 1.00 94.88 135 ASP A CA 1
ATOM 1048 C C . ASP A 1 135 ? -23.703 -7.604 7.285 1.00 94.88 135 ASP A C 1
ATOM 1050 O O . ASP A 1 135 ? -24.661 -6.998 7.774 1.00 94.88 135 ASP A O 1
ATOM 1054 N N . GLY A 1 136 ? -22.968 -7.049 6.318 1.00 94.19 136 GLY A N 1
ATOM 1055 C CA . GLY A 1 136 ? -23.240 -5.727 5.747 1.00 94.19 136 GLY A CA 1
ATOM 1056 C C . GLY A 1 136 ? -22.810 -4.548 6.629 1.00 94.19 136 GLY A C 1
ATOM 1057 O O . GLY A 1 136 ? -23.016 -3.387 6.257 1.00 94.19 136 GLY A O 1
ATOM 1058 N N . LYS A 1 137 ? -22.197 -4.799 7.792 1.00 95.12 137 LYS A N 1
ATOM 1059 C CA . LYS A 1 137 ? -21.703 -3.737 8.676 1.00 95.12 137 LYS A CA 1
ATOM 1060 C C . LYS A 1 137 ? -20.425 -3.134 8.103 1.00 95.12 137 LYS A C 1
ATOM 1062 O O . LYS A 1 137 ? -19.456 -3.820 7.788 1.00 95.12 137 LYS A O 1
ATOM 1067 N N . ARG A 1 138 ? -20.406 -1.803 8.046 1.00 95.31 138 ARG A N 1
ATOM 1068 C CA . ARG A 1 138 ? -19.295 -1.000 7.509 1.00 95.31 138 ARG A CA 1
ATOM 1069 C C . ARG A 1 138 ? -18.214 -0.668 8.539 1.00 95.31 138 ARG A C 1
ATOM 1071 O O . ARG A 1 138 ? -17.263 0.035 8.212 1.00 95.31 138 ARG A O 1
ATOM 1078 N N . ASP A 1 139 ? -18.357 -1.185 9.753 1.00 96.12 139 ASP A N 1
ATOM 1079 C CA . ASP A 1 139 ? -17.376 -1.079 10.828 1.00 96.12 139 ASP A CA 1
ATOM 1080 C C . ASP A 1 139 ? -16.525 -2.348 10.843 1.00 96.12 139 ASP A C 1
ATOM 1082 O O . ASP A 1 139 ? -16.981 -3.405 11.282 1.00 96.12 139 ASP A O 1
ATOM 1086 N N . LEU A 1 140 ? -15.306 -2.249 10.315 1.00 96.31 140 LEU A N 1
ATOM 1087 C CA . LEU A 1 140 ? -14.433 -3.388 10.047 1.00 96.31 140 LEU A CA 1
ATOM 1088 C C . LEU A 1 140 ? -13.317 -3.515 11.087 1.00 96.31 140 LEU A C 1
ATOM 1090 O O . LEU A 1 140 ? -12.768 -2.521 11.576 1.00 96.31 140 LEU A O 1
ATOM 1094 N N . ALA A 1 141 ? -12.937 -4.762 11.368 1.00 95.69 141 ALA A N 1
ATOM 1095 C CA . ALA A 1 141 ? -11.726 -5.081 12.106 1.00 95.69 141 ALA A CA 1
ATOM 1096 C C . ALA A 1 141 ? -10.538 -5.206 11.151 1.00 95.69 141 ALA A C 1
ATOM 1098 O O . ALA A 1 141 ? -10.600 -5.925 10.151 1.00 95.69 141 ALA A O 1
ATOM 1099 N N . VAL A 1 142 ? -9.439 -4.522 11.466 1.00 95.88 142 VAL A N 1
ATOM 1100 C CA . VAL A 1 142 ? -8.275 -4.452 10.585 1.00 95.88 142 VAL A CA 1
ATOM 1101 C C . VAL A 1 142 ? -6.967 -4.737 11.307 1.00 95.88 142 VAL A C 1
ATOM 1103 O O . VAL A 1 142 ? -6.765 -4.344 12.452 1.00 95.88 142 VAL A O 1
ATOM 1106 N N . ALA A 1 143 ? -6.059 -5.406 10.607 1.00 94.19 143 ALA A N 1
ATOM 1107 C CA . ALA A 1 143 ? -4.676 -5.598 10.989 1.00 94.19 143 ALA A CA 1
ATOM 1108 C C . ALA A 1 143 ? -3.786 -4.619 10.221 1.00 94.19 143 ALA A C 1
ATOM 1110 O O . ALA A 1 143 ? -3.850 -4.556 8.992 1.00 94.19 143 ALA A O 1
ATOM 1111 N N . VAL A 1 144 ? -2.951 -3.875 10.941 1.00 92.94 144 VAL A N 1
ATOM 1112 C CA . VAL A 1 144 ? -2.034 -2.885 10.369 1.00 92.94 144 VAL A CA 1
ATOM 1113 C C . VAL A 1 144 ? -0.605 -3.391 10.506 1.00 92.94 144 VAL A C 1
ATOM 1115 O O . VAL A 1 144 ? -0.185 -3.772 11.599 1.00 92.94 144 VAL A O 1
ATOM 1118 N N . ASP A 1 145 ? 0.134 -3.401 9.397 1.00 89.94 145 ASP A N 1
ATOM 1119 C CA . ASP A 1 145 ? 1.538 -3.820 9.370 1.00 89.94 145 ASP A CA 1
ATOM 1120 C C . ASP A 1 145 ? 2.376 -2.925 8.450 1.00 89.94 145 ASP A C 1
ATOM 1122 O O . ASP A 1 145 ? 1.913 -2.467 7.398 1.00 89.94 145 ASP A O 1
ATOM 1126 N N . GLY A 1 146 ? 3.624 -2.690 8.853 1.00 88.56 146 GLY A N 1
ATOM 1127 C CA . GLY A 1 146 ? 4.601 -1.876 8.138 1.00 88.56 146 GLY A CA 1
ATOM 1128 C C . GLY A 1 146 ? 5.758 -2.711 7.585 1.00 88.56 146 GLY A C 1
ATOM 1129 O O . GLY A 1 146 ? 6.379 -3.508 8.286 1.00 88.56 146 GLY A O 1
ATOM 1130 N N . SER A 1 147 ? 6.122 -2.488 6.323 1.00 86.69 147 SER A N 1
ATOM 1131 C CA . SER A 1 147 ? 7.246 -3.147 5.655 1.00 86.69 147 SER A CA 1
ATOM 1132 C C . SER A 1 147 ? 8.278 -2.142 5.150 1.00 86.69 147 SER A C 1
ATOM 1134 O O . SER A 1 147 ? 7.960 -1.135 4.520 1.00 86.69 147 SER A O 1
ATOM 1136 N N . TRP A 1 148 ? 9.560 -2.433 5.388 1.00 87.38 148 TRP A N 1
ATOM 1137 C CA . TRP A 1 148 ? 10.674 -1.517 5.113 1.00 87.38 148 TRP A CA 1
ATOM 1138 C C . TRP A 1 148 ? 11.620 -2.059 4.062 1.00 87.38 148 TRP A C 1
ATOM 1140 O O . TRP A 1 148 ? 11.938 -3.246 4.085 1.00 87.38 148 TRP A O 1
ATOM 1150 N N . GLN A 1 149 ? 12.152 -1.204 3.175 1.00 83.56 149 GLN A N 1
ATOM 1151 C CA . GLN A 1 149 ? 13.127 -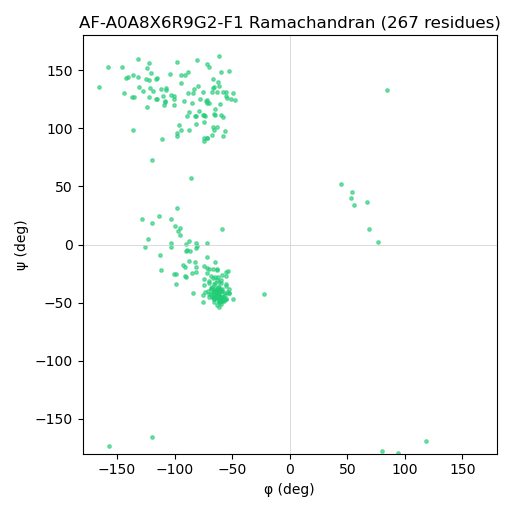1.594 2.145 1.00 83.56 149 GLN A CA 1
ATOM 1152 C C . GLN A 1 149 ? 14.303 -2.411 2.686 1.00 83.56 149 GLN A C 1
ATOM 1154 O O . GLN A 1 149 ? 14.659 -3.445 2.117 1.00 83.56 149 GLN A O 1
ATOM 1159 N N . LYS A 1 150 ? 14.887 -1.948 3.788 1.00 83.38 150 LYS A N 1
ATOM 1160 C CA . LYS A 1 150 ? 16.038 -2.566 4.444 1.00 83.38 150 LYS A CA 1
ATOM 1161 C C . LYS A 1 150 ? 15.691 -2.865 5.896 1.00 83.38 150 LYS A C 1
ATOM 1163 O O . LYS A 1 150 ? 14.889 -2.154 6.493 1.00 83.38 150 LYS A O 1
ATOM 1168 N N . ARG A 1 151 ? 16.324 -3.895 6.460 1.00 77.50 151 ARG A N 1
ATOM 1169 C CA . ARG A 1 151 ? 16.253 -4.166 7.899 1.00 77.50 151 ARG A CA 1
ATOM 1170 C C . ARG A 1 151 ? 16.964 -3.045 8.667 1.00 77.50 151 ARG A C 1
ATOM 1172 O O . ARG A 1 151 ? 18.007 -2.569 8.223 1.00 77.50 151 ARG A O 1
ATOM 1179 N N . GLY A 1 152 ? 16.411 -2.674 9.819 1.00 78.38 152 GLY A N 1
ATOM 1180 C CA . GLY A 1 152 ? 16.924 -1.603 10.675 1.00 78.38 152 GLY A CA 1
ATOM 1181 C C . GLY A 1 152 ? 16.268 -0.246 10.406 1.00 78.38 152 GLY A C 1
ATOM 1182 O O . GLY A 1 152 ? 15.404 -0.103 9.544 1.00 78.38 152 GLY A O 1
ATOM 1183 N N . PHE A 1 153 ? 16.696 0.772 11.150 1.00 75.38 153 PHE A N 1
ATOM 1184 C CA . PHE A 1 153 ? 16.037 2.085 11.180 1.00 75.38 153 PHE A CA 1
ATOM 1185 C C . PHE A 1 153 ? 16.399 3.012 10.002 1.00 75.38 153 PHE A C 1
ATOM 1187 O O . PHE A 1 153 ? 15.855 4.113 9.877 1.00 75.38 153 PHE A O 1
ATOM 1194 N N . SER A 1 154 ? 17.272 2.577 9.090 1.00 82.88 154 SER A N 1
ATOM 1195 C CA . SER A 1 154 ? 17.811 3.388 7.986 1.00 82.88 154 SER A CA 1
ATOM 1196 C C . SER A 1 154 ? 17.084 3.208 6.647 1.00 82.88 154 SER A C 1
ATOM 1198 O O . SER A 1 154 ? 17.566 3.670 5.607 1.00 82.88 154 SER A O 1
ATOM 1200 N N . SER A 1 155 ? 15.917 2.554 6.634 1.00 84.12 155 SER A N 1
ATOM 1201 C CA . SER A 1 155 ? 15.159 2.369 5.395 1.00 84.12 155 SER A CA 1
ATOM 1202 C C . SER A 1 155 ? 14.748 3.708 4.773 1.00 84.12 155 SER A C 1
ATOM 1204 O O . SER A 1 155 ? 14.306 4.621 5.478 1.00 84.12 155 SER A O 1
ATOM 1206 N N . LYS A 1 156 ? 14.896 3.825 3.446 1.00 87.25 156 LYS A N 1
ATOM 1207 C CA . LYS A 1 156 ? 14.464 4.997 2.665 1.00 87.25 156 LYS A CA 1
ATOM 1208 C C . LYS A 1 156 ? 13.034 4.869 2.156 1.00 87.25 156 LYS A C 1
ATOM 1210 O O . LYS A 1 156 ? 12.390 5.895 1.987 1.00 87.25 156 LYS A O 1
ATOM 1215 N N . ASN A 1 157 ? 12.567 3.644 1.937 1.00 88.88 157 ASN A N 1
ATOM 1216 C CA . ASN A 1 157 ? 11.223 3.365 1.450 1.00 88.88 157 ASN A CA 1
ATOM 1217 C C . ASN A 1 157 ? 10.464 2.493 2.449 1.00 88.88 157 ASN A C 1
ATOM 1219 O O . ASN A 1 157 ? 11.067 1.653 3.137 1.00 88.88 157 ASN A O 1
ATOM 1223 N N . GLY A 1 158 ? 9.159 2.705 2.501 1.00 89.44 158 GLY A N 1
ATOM 1224 C CA . GLY A 1 158 ? 8.242 2.047 3.408 1.00 89.44 158 GLY A CA 1
ATOM 1225 C C . GLY A 1 158 ? 6.890 1.808 2.768 1.00 89.44 158 GLY A C 1
ATOM 1226 O O . GLY A 1 158 ? 6.499 2.533 1.858 1.00 89.44 158 GLY A O 1
ATOM 1227 N N . LEU A 1 159 ? 6.207 0.781 3.243 1.00 90.38 159 LEU A N 1
ATOM 1228 C CA . LEU A 1 159 ? 4.863 0.410 2.837 1.00 90.38 159 LEU A CA 1
ATOM 1229 C C . LEU A 1 159 ? 4.084 0.099 4.108 1.00 90.38 159 LEU A C 1
ATOM 1231 O O . LEU A 1 159 ? 4.546 -0.705 4.912 1.00 90.38 159 LEU A O 1
ATOM 1235 N N . VAL A 1 160 ? 2.936 0.732 4.284 1.00 92.12 160 VAL A N 1
ATOM 1236 C CA . VAL A 1 160 ? 1.980 0.402 5.337 1.00 92.12 160 VAL A CA 1
ATOM 1237 C C . VAL A 1 160 ? 0.801 -0.277 4.677 1.00 92.12 160 VAL A C 1
ATOM 1239 O O . VAL A 1 160 ? 0.317 0.188 3.650 1.00 92.12 160 VAL A O 1
ATOM 1242 N N . THR A 1 161 ? 0.365 -1.388 5.247 1.00 93.38 161 THR A N 1
ATOM 1243 C CA . THR A 1 161 ? -0.763 -2.161 4.732 1.00 93.38 161 THR A CA 1
ATOM 1244 C C . THR A 1 161 ? -1.803 -2.354 5.809 1.00 93.38 161 THR A C 1
ATOM 1246 O O . THR A 1 161 ? -1.461 -2.586 6.970 1.00 93.38 161 THR A O 1
ATOM 1249 N N . VAL A 1 162 ? -3.063 -2.296 5.397 1.00 94.62 162 VAL A N 1
ATOM 1250 C CA . VAL A 1 162 ? -4.221 -2.609 6.220 1.00 94.62 162 VAL A CA 1
ATOM 1251 C C . VAL A 1 162 ? -4.915 -3.820 5.617 1.00 94.62 162 VAL A C 1
ATOM 1253 O O . VAL A 1 162 ? -5.238 -3.857 4.430 1.00 94.62 162 VAL A O 1
ATOM 1256 N N . THR A 1 163 ? -5.092 -4.841 6.445 1.00 94.69 163 THR A N 1
ATOM 1257 C CA . THR A 1 163 ? -5.678 -6.132 6.079 1.00 94.69 163 THR A CA 1
ATOM 1258 C C . THR A 1 163 ? -6.942 -6.339 6.899 1.00 94.69 163 THR A C 1
ATOM 1260 O O . THR A 1 163 ? -6.906 -6.156 8.110 1.00 94.69 163 THR A O 1
ATOM 1263 N N . SER A 1 164 ? -8.053 -6.728 6.281 1.00 94.50 164 SER A N 1
ATOM 1264 C CA . SER A 1 164 ? -9.256 -7.113 7.027 1.00 94.50 164 SER A CA 1
ATOM 1265 C C . SER A 1 164 ? -8.957 -8.354 7.876 1.00 94.50 164 SER A C 1
ATOM 1267 O O . SER A 1 164 ? -8.374 -9.325 7.389 1.00 94.50 164 SER A O 1
ATOM 1269 N N . VAL A 1 165 ? -9.321 -8.314 9.159 1.00 92.62 165 VAL A N 1
ATOM 1270 C CA . VAL A 1 165 ? -9.101 -9.430 10.095 1.00 92.62 165 VAL A CA 1
ATOM 1271 C C . VAL A 1 165 ? -9.965 -10.633 9.723 1.00 92.62 165 VAL A C 1
ATOM 1273 O O . VAL A 1 165 ? -9.502 -11.768 9.831 1.00 92.62 165 VAL A O 1
ATOM 1276 N N . ASP A 1 166 ? -11.184 -10.380 9.251 1.00 90.38 166 ASP A N 1
ATOM 1277 C CA . ASP A 1 166 ? -12.178 -11.416 8.967 1.00 90.38 166 ASP A CA 1
ATOM 1278 C C . ASP A 1 166 ? -11.845 -12.181 7.675 1.00 90.38 166 ASP A C 1
ATOM 1280 O O . ASP A 1 166 ? -11.724 -13.411 7.687 1.00 90.38 166 ASP A O 1
ATOM 1284 N N . THR A 1 167 ? -11.562 -11.445 6.594 1.00 91.06 167 THR A N 1
ATOM 1285 C CA . THR A 1 167 ? -11.251 -12.026 5.274 1.00 91.06 167 THR A CA 1
ATOM 1286 C C . THR A 1 167 ? -9.775 -12.403 5.112 1.00 91.06 167 THR A C 1
ATOM 1288 O O . THR A 1 167 ? -9.416 -13.228 4.268 1.00 91.06 167 THR A O 1
ATOM 1291 N N . GLY A 1 168 ? -8.875 -11.763 5.868 1.00 90.75 168 GLY A N 1
ATOM 1292 C CA . GLY A 1 168 ? -7.428 -11.856 5.666 1.00 90.75 168 GLY A CA 1
ATOM 1293 C C . GLY A 1 168 ? -6.923 -11.182 4.382 1.00 90.75 168 GLY A C 1
ATOM 1294 O O . GLY A 1 168 ? -5.783 -11.432 3.981 1.00 90.75 168 GLY A O 1
ATOM 1295 N N . LYS A 1 169 ? -7.745 -10.358 3.717 1.00 91.00 169 LYS A N 1
ATOM 1296 C CA . LYS A 1 169 ? -7.395 -9.657 2.471 1.00 91.00 169 LYS A CA 1
ATOM 1297 C C . LYS A 1 169 ? -6.873 -8.249 2.737 1.00 91.00 169 LYS A C 1
ATOM 1299 O O . LYS A 1 169 ? -7.325 -7.574 3.660 1.00 91.00 169 LYS A O 1
ATOM 1304 N N . VAL A 1 170 ? -5.927 -7.800 1.911 1.00 93.31 170 VAL A N 1
ATOM 1305 C CA . VAL A 1 170 ? -5.426 -6.418 1.943 1.00 93.31 170 VAL A CA 1
ATOM 1306 C C . VAL A 1 170 ? -6.502 -5.499 1.374 1.00 93.31 170 VAL A C 1
ATOM 1308 O O . VAL A 1 170 ? -6.949 -5.706 0.248 1.00 93.31 170 VAL A O 1
ATOM 1311 N N . ILE A 1 171 ? -6.901 -4.503 2.159 1.00 94.94 171 ILE A N 1
ATOM 1312 C CA . ILE A 1 171 ? -7.984 -3.572 1.826 1.00 94.94 171 ILE A CA 1
ATOM 1313 C C . ILE A 1 171 ? -7.490 -2.147 1.573 1.00 94.94 171 ILE A C 1
ATOM 1315 O O . ILE A 1 171 ? -8.177 -1.375 0.916 1.00 94.94 171 ILE A O 1
ATOM 1319 N N . ASP A 1 172 ? -6.308 -1.782 2.079 1.00 95.31 172 ASP A N 1
ATOM 1320 C CA . ASP A 1 172 ? -5.697 -0.490 1.771 1.00 95.31 172 ASP A CA 1
ATOM 1321 C C . ASP A 1 172 ? -4.174 -0.512 1.991 1.00 95.31 172 ASP A C 1
ATOM 1323 O O . ASP A 1 172 ? -3.657 -1.281 2.811 1.00 95.31 172 ASP A O 1
ATOM 1327 N N . VAL A 1 173 ? -3.447 0.339 1.263 1.00 94.06 173 VAL A N 1
ATOM 1328 C CA . VAL A 1 173 ? -1.986 0.456 1.320 1.00 94.06 173 VAL A CA 1
ATOM 1329 C C . VAL A 1 173 ? -1.503 1.900 1.185 1.00 94.06 173 VAL A C 1
ATOM 1331 O O . VAL A 1 173 ? -2.006 2.670 0.374 1.00 94.06 173 VAL A O 1
ATOM 1334 N N . GLU A 1 174 ? -0.451 2.266 1.913 1.00 93.12 174 GLU A N 1
ATOM 1335 C CA . GLU A 1 174 ? 0.207 3.571 1.803 1.00 93.12 174 GLU A CA 1
ATOM 1336 C C . GLU A 1 174 ? 1.711 3.405 1.590 1.00 93.12 174 GLU A C 1
ATOM 1338 O O . GLU A 1 174 ? 2.377 2.650 2.302 1.00 93.12 174 GLU A O 1
ATOM 1343 N N . VAL A 1 175 ? 2.265 4.119 0.609 1.00 91.19 175 VAL A N 1
ATOM 1344 C CA . VAL A 1 175 ? 3.664 3.960 0.190 1.00 91.19 175 VAL A CA 1
ATOM 1345 C C . VAL A 1 175 ? 4.439 5.233 0.480 1.00 91.19 175 VAL A C 1
ATOM 1347 O O . VAL A 1 175 ? 4.122 6.302 -0.034 1.00 91.19 175 VAL A O 1
ATOM 1350 N N . PHE A 1 176 ? 5.540 5.105 1.217 1.00 89.75 176 PHE A N 1
ATOM 1351 C CA . PHE A 1 176 ? 6.421 6.218 1.547 1.00 89.75 176 PHE A CA 1
ATOM 1352 C C . PHE A 1 176 ? 7.816 6.079 0.950 1.00 89.75 176 PHE A C 1
ATOM 1354 O O . PHE A 1 176 ? 8.431 5.008 0.937 1.00 89.75 176 PHE A O 1
ATOM 1361 N N . SER A 1 177 ? 8.373 7.216 0.545 1.00 89.25 177 SER A N 1
ATOM 1362 C CA . SER A 1 177 ? 9.750 7.375 0.116 1.00 89.25 177 SER A CA 1
ATOM 1363 C C . SER A 1 177 ? 10.367 8.650 0.686 1.00 89.25 177 SER A C 1
ATOM 1365 O O . SER A 1 177 ? 9.879 9.763 0.494 1.00 89.25 177 SER A O 1
ATOM 1367 N N . LYS A 1 178 ? 11.521 8.482 1.334 1.00 87.31 178 LYS A N 1
ATOM 1368 C CA . LYS A 1 178 ? 12.470 9.557 1.674 1.00 87.31 178 LYS A CA 1
ATOM 1369 C C . LYS A 1 178 ? 13.484 9.798 0.563 1.00 87.31 178 LYS A C 1
ATOM 1371 O O . LYS A 1 178 ? 14.368 10.644 0.700 1.00 87.31 178 LYS A O 1
ATOM 1376 N N . HIS A 1 179 ? 13.456 8.987 -0.491 1.00 84.25 179 HIS A N 1
ATOM 1377 C CA . HIS A 1 179 ? 14.468 9.055 -1.522 1.00 84.25 179 HIS A CA 1
ATOM 1378 C C . HIS A 1 179 ? 14.187 10.232 -2.456 1.00 84.25 179 HIS A C 1
ATOM 1380 O 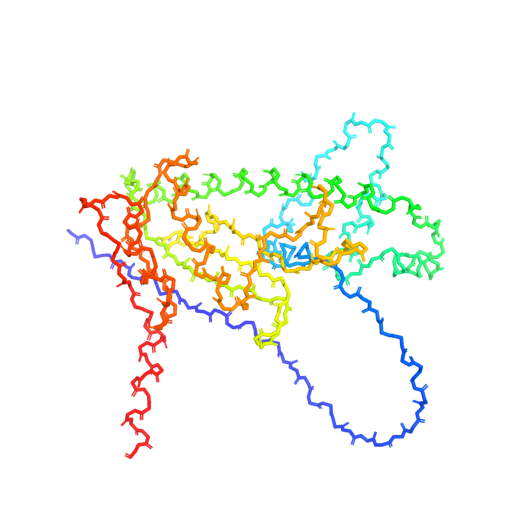O . HIS A 1 179 ? 13.195 10.259 -3.175 1.00 84.25 179 HIS A O 1
ATOM 1386 N N . CYS A 1 180 ? 15.094 11.203 -2.437 1.00 82.75 180 CYS A N 1
ATOM 1387 C CA . CYS A 1 180 ? 15.104 12.326 -3.358 1.00 82.75 180 CYS A CA 1
ATOM 1388 C C . CYS A 1 180 ? 16.186 12.098 -4.422 1.00 82.75 180 CYS A C 1
ATOM 1390 O O . CYS A 1 180 ? 17.335 11.826 -4.068 1.00 82.75 180 CYS A O 1
ATOM 1392 N N . ILE A 1 181 ? 15.806 12.220 -5.697 1.00 78.44 181 ILE A N 1
ATOM 1393 C CA . ILE A 1 181 ? 16.714 12.175 -6.861 1.00 78.44 181 ILE A CA 1
ATOM 1394 C C . ILE A 1 181 ? 16.954 13.599 -7.407 1.00 78.44 181 ILE A C 1
ATOM 1396 O O . ILE A 1 181 ? 17.671 13.788 -8.382 1.00 78.44 181 ILE A O 1
ATOM 1400 N N . CYS A 1 182 ? 16.370 14.633 -6.788 1.00 79.50 182 CYS A N 1
ATOM 1401 C CA . CYS A 1 182 ? 16.572 16.006 -7.239 1.00 79.50 182 CYS A CA 1
ATOM 1402 C C . CYS A 1 182 ? 18.056 16.398 -7.126 1.00 79.50 182 CYS A C 1
ATOM 1404 O O . CYS A 1 182 ? 18.682 16.077 -6.110 1.00 79.50 182 CYS A O 1
ATOM 1406 N N . PRO A 1 183 ? 18.599 17.130 -8.119 1.00 77.12 183 PRO A N 1
ATOM 1407 C CA . PRO A 1 183 ? 19.991 17.584 -8.105 1.00 77.12 183 PRO A CA 1
ATOM 1408 C C . PRO A 1 183 ? 20.326 18.390 -6.848 1.00 77.12 183 PRO A C 1
ATOM 1410 O O . PRO A 1 183 ? 21.409 18.265 -6.285 1.00 77.12 183 PRO A O 1
ATOM 1413 N N . ASN A 1 184 ? 19.358 19.179 -6.376 1.00 74.50 184 ASN A N 1
ATOM 1414 C CA . ASN A 1 184 ? 19.449 19.917 -5.132 1.00 74.50 184 ASN A CA 1
ATOM 1415 C C . ASN A 1 184 ? 18.529 19.286 -4.072 1.00 74.50 184 ASN A C 1
ATOM 1417 O O . ASN A 1 184 ? 17.323 19.150 -4.275 1.00 74.50 184 ASN A O 1
ATOM 1421 N N . LYS A 1 185 ? 19.098 18.900 -2.924 1.00 67.19 185 LYS A N 1
ATOM 1422 C CA . LYS A 1 185 ? 18.353 18.273 -1.820 1.00 67.19 185 LYS A CA 1
ATOM 1423 C C . LYS A 1 185 ? 17.479 19.256 -1.039 1.00 67.19 185 LYS A C 1
ATOM 1425 O O . LYS A 1 185 ? 16.588 18.793 -0.337 1.00 67.19 185 LYS A O 1
ATOM 1430 N N . THR A 1 186 ? 17.732 20.562 -1.148 1.00 67.81 186 THR A N 1
ATOM 1431 C CA . THR A 1 186 ? 16.954 21.612 -0.468 1.00 67.81 186 THR A CA 1
ATOM 1432 C C . THR A 1 186 ? 15.911 22.253 -1.379 1.00 67.81 186 THR A C 1
ATOM 1434 O O . THR A 1 186 ? 14.886 22.722 -0.898 1.00 67.81 186 THR A O 1
ATOM 1437 N N . LYS A 1 187 ? 16.129 22.230 -2.700 1.00 74.81 187 LYS A N 1
ATOM 1438 C CA . LYS A 1 187 ? 15.160 22.681 -3.709 1.00 74.81 187 LYS A CA 1
ATOM 1439 C C . LYS A 1 187 ? 14.644 21.484 -4.494 1.00 74.81 187 LYS A C 1
ATOM 1441 O O . LYS A 1 187 ? 15.235 21.073 -5.493 1.00 74.81 187 LYS A O 1
ATOM 1446 N N . HIS A 1 188 ? 13.551 20.911 -4.005 1.00 75.69 188 HIS A N 1
ATOM 1447 C CA . HIS A 1 188 ? 12.878 19.812 -4.680 1.00 75.69 188 HIS A CA 1
ATOM 1448 C C . HIS A 1 188 ? 12.280 20.283 -6.010 1.00 75.69 188 HIS A C 1
ATOM 1450 O O . HIS A 1 188 ? 11.673 21.347 -6.097 1.00 75.69 188 HIS A O 1
ATOM 1456 N N . LEU A 1 189 ? 12.464 19.476 -7.054 1.00 74.69 189 LEU A N 1
ATOM 1457 C CA . LEU A 1 189 ? 11.773 19.668 -8.324 1.00 74.69 189 LEU A CA 1
ATOM 1458 C C . LEU A 1 189 ? 10.295 19.295 -8.165 1.00 74.69 189 LEU A C 1
ATOM 1460 O O . LEU A 1 189 ? 9.960 18.435 -7.350 1.00 74.69 189 LEU A O 1
ATOM 1464 N N . GLN A 1 190 ? 9.433 19.866 -9.007 1.00 71.88 190 GLN A N 1
ATOM 1465 C CA . GLN A 1 190 ? 7.994 19.559 -9.027 1.00 71.88 190 GLN A CA 1
ATOM 1466 C C . GLN A 1 190 ? 7.700 18.058 -9.209 1.00 71.88 190 GLN A C 1
ATOM 1468 O O . GLN A 1 190 ? 6.696 17.545 -8.734 1.00 71.88 190 GLN A O 1
ATOM 1473 N N . ASN A 1 191 ? 8.604 17.322 -9.858 1.00 73.69 191 ASN A N 1
ATOM 1474 C CA . ASN A 1 191 ? 8.489 15.883 -10.096 1.00 73.69 191 ASN A CA 1
ATOM 1475 C C . ASN A 1 191 ? 9.220 15.010 -9.053 1.00 73.69 191 ASN A C 1
ATOM 1477 O O . ASN A 1 191 ? 9.433 13.816 -9.297 1.00 73.69 191 ASN A O 1
ATOM 1481 N N . CYS A 1 192 ? 9.627 15.576 -7.911 1.00 79.62 192 CYS A N 1
ATOM 1482 C CA . CYS A 1 192 ? 10.267 14.823 -6.837 1.00 79.62 192 CYS A CA 1
ATOM 1483 C C . CYS A 1 192 ? 9.350 13.693 -6.346 1.00 79.62 192 CYS A C 1
ATOM 1485 O O . CYS A 1 192 ? 8.180 13.902 -6.049 1.00 79.62 192 CYS A O 1
ATOM 1487 N N . LYS A 1 193 ? 9.897 12.478 -6.233 1.00 79.12 193 LYS A N 1
ATOM 1488 C CA . LYS A 1 193 ? 9.165 11.295 -5.746 1.00 79.12 193 LYS A CA 1
ATOM 1489 C C . LYS A 1 193 ? 9.247 11.103 -4.229 1.00 79.12 193 LYS A C 1
ATOM 1491 O O . LYS A 1 193 ? 8.690 10.143 -3.705 1.00 79.12 193 LYS A O 1
ATOM 1496 N N . ARG A 1 194 ? 9.947 11.994 -3.521 1.00 86.38 194 ARG A N 1
ATOM 1497 C CA . ARG A 1 194 ? 9.973 12.012 -2.056 1.00 86.38 194 ARG A CA 1
ATOM 1498 C C . ARG A 1 194 ? 8.618 12.507 -1.557 1.00 86.38 194 ARG A C 1
ATOM 1500 O O . ARG A 1 194 ? 8.241 13.629 -1.866 1.00 86.38 194 ARG A O 1
ATOM 1507 N N . ASN A 1 195 ? 7.944 11.700 -0.749 1.00 88.88 195 ASN A N 1
ATOM 1508 C CA . ASN A 1 195 ? 6.661 12.046 -0.131 1.00 88.88 195 ASN A CA 1
ATOM 1509 C C . ASN A 1 195 ? 6.694 11.956 1.404 1.00 88.88 195 ASN A C 1
ATOM 1511 O O . ASN A 1 195 ? 5.665 12.124 2.047 1.00 88.88 195 ASN A O 1
ATOM 1515 N N . PHE A 1 196 ? 7.861 11.682 1.999 1.00 88.44 196 PHE A N 1
ATOM 1516 C CA . PHE A 1 196 ? 7.994 11.552 3.446 1.00 88.44 196 PHE A CA 1
ATOM 1517 C C . PHE A 1 196 ? 9.228 12.261 4.011 1.00 88.44 196 PHE A C 1
ATOM 1519 O O . PHE A 1 196 ? 10.318 12.277 3.416 1.00 88.44 196 PHE A O 1
ATOM 1526 N N . GLU A 1 197 ? 9.069 12.789 5.222 1.00 87.50 197 GLU A N 1
ATOM 1527 C CA . GLU A 1 197 ? 10.114 13.407 6.028 1.00 87.50 197 GLU A CA 1
ATOM 1528 C C . GLU A 1 197 ? 10.112 12.845 7.455 1.00 87.50 197 GLU A C 1
ATOM 1530 O O . GLU A 1 197 ? 9.068 12.657 8.068 1.00 87.50 197 GLU A O 1
ATOM 1535 N N . GLY A 1 198 ? 11.303 12.540 7.980 1.00 86.88 198 GLY A N 1
ATOM 1536 C CA . GLY A 1 198 ? 11.487 11.946 9.307 1.00 86.88 198 GLY A CA 1
ATOM 1537 C C . GLY A 1 198 ? 12.153 10.566 9.291 1.00 86.88 198 GLY A C 1
ATOM 1538 O O . GLY A 1 198 ? 12.708 10.109 8.286 1.00 86.88 198 GLY A O 1
ATOM 1539 N N . TYR A 1 199 ? 12.141 9.889 10.441 1.00 86.38 199 TYR A N 1
ATOM 1540 C CA . TYR A 1 199 ? 12.713 8.547 10.583 1.00 86.38 199 TYR A CA 1
ATOM 1541 C C . TYR A 1 199 ? 11.760 7.461 10.063 1.00 86.38 199 TYR A C 1
ATOM 1543 O O . TYR A 1 199 ? 10.561 7.680 9.935 1.00 86.38 199 TYR A O 1
ATOM 1551 N N . SER A 1 200 ? 12.302 6.283 9.734 1.00 82.31 200 SER A N 1
ATOM 1552 C CA . SER A 1 200 ? 11.541 5.168 9.133 1.00 82.31 200 SER A CA 1
ATOM 1553 C C . SER A 1 200 ? 10.343 4.730 9.981 1.00 82.31 200 SER A C 1
ATOM 1555 O O . SER A 1 200 ? 9.255 4.605 9.445 1.00 82.31 200 SER A O 1
ATOM 1557 N N . GLY A 1 201 ? 10.501 4.609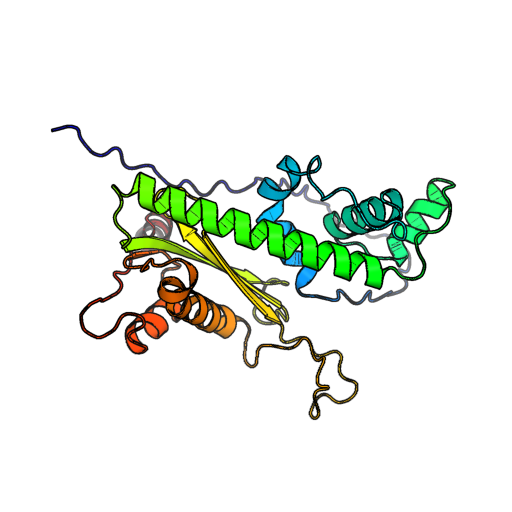 11.300 1.00 83.81 201 GLY A N 1
ATOM 1558 C CA . GLY A 1 201 ? 9.395 4.280 12.209 1.00 83.81 201 GLY A CA 1
ATOM 1559 C C . GLY A 1 201 ? 8.213 5.264 12.193 1.00 83.81 201 GLY A C 1
ATOM 1560 O O . GLY A 1 201 ? 7.093 4.847 12.451 1.00 83.81 201 GLY A O 1
ATOM 1561 N N . LYS A 1 202 ? 8.403 6.547 11.832 1.00 89.12 202 LYS A N 1
ATOM 1562 C CA . LYS A 1 202 ? 7.265 7.481 11.683 1.00 89.12 202 LYS A CA 1
ATOM 1563 C C . LYS A 1 202 ? 6.413 7.193 10.447 1.00 89.12 202 LYS A C 1
ATOM 1565 O O . LYS A 1 202 ? 5.274 7.638 10.405 1.00 89.12 202 LYS A O 1
ATOM 1570 N N . MET A 1 203 ? 6.944 6.484 9.449 1.00 90.69 203 MET A N 1
ATOM 1571 C CA . MET A 1 203 ? 6.177 6.143 8.248 1.00 90.69 203 MET A CA 1
ATOM 1572 C C . MET A 1 203 ? 5.011 5.212 8.580 1.00 90.69 203 MET A C 1
ATOM 1574 O O . MET A 1 203 ? 3.970 5.312 7.950 1.00 90.69 203 MET A O 1
ATOM 1578 N N . GLU A 1 204 ? 5.168 4.331 9.572 1.00 90.56 204 GLU A N 1
ATOM 1579 C CA . GLU A 1 204 ? 4.093 3.427 9.996 1.00 90.56 204 GLU A CA 1
ATOM 1580 C C . GLU A 1 204 ? 2.937 4.211 10.609 1.00 90.56 204 GLU A C 1
ATOM 1582 O O . GLU A 1 204 ? 1.792 4.052 10.201 1.00 90.56 204 GLU A O 1
ATOM 1587 N N . VAL A 1 205 ? 3.270 5.140 11.509 1.00 91.94 205 VAL A N 1
ATOM 1588 C CA . VAL A 1 205 ? 2.315 6.046 12.155 1.00 91.94 205 VAL A CA 1
ATOM 1589 C C . VAL A 1 205 ? 1.583 6.897 11.117 1.00 91.94 205 VAL A C 1
ATOM 1591 O O . VAL A 1 205 ? 0.356 6.923 11.095 1.00 91.94 205 VAL A O 1
ATOM 1594 N N . ALA A 1 206 ? 2.327 7.551 10.222 1.00 93.25 206 ALA A N 1
ATOM 1595 C CA . ALA A 1 206 ? 1.746 8.402 9.188 1.00 93.25 206 ALA A CA 1
ATOM 1596 C C . ALA A 1 206 ? 0.899 7.613 8.178 1.00 93.25 206 ALA A C 1
ATOM 1598 O O . ALA A 1 206 ? -0.139 8.101 7.740 1.00 93.25 206 ALA A O 1
ATOM 1599 N N . GLY A 1 207 ? 1.318 6.398 7.815 1.00 93.38 207 GLY A N 1
ATOM 1600 C CA . GLY A 1 207 ? 0.570 5.550 6.888 1.00 93.38 207 GLY A CA 1
ATOM 1601 C C . GLY A 1 207 ? -0.717 5.026 7.477 1.00 93.38 207 GLY A C 1
ATOM 1602 O O . GLY A 1 207 ? -1.753 5.108 6.828 1.00 93.38 207 GLY A O 1
ATOM 1603 N N . ALA A 1 208 ? -0.665 4.542 8.717 1.00 94.00 208 ALA A N 1
ATOM 1604 C CA . ALA A 1 208 ? -1.855 4.098 9.422 1.00 94.00 208 ALA A CA 1
ATOM 1605 C C . ALA A 1 208 ? -2.859 5.251 9.553 1.00 94.00 208 ALA A C 1
ATOM 1607 O O . ALA A 1 208 ? -4.027 5.082 9.219 1.00 94.00 208 ALA A O 1
ATOM 1608 N N . LEU A 1 209 ? -2.397 6.446 9.934 1.00 94.38 209 LEU A N 1
ATOM 1609 C CA . LEU A 1 209 ? -3.256 7.624 10.017 1.00 94.38 209 LEU A CA 1
ATOM 1610 C C . LEU A 1 209 ? -3.874 7.996 8.656 1.00 94.38 209 LEU A C 1
ATOM 1612 O O . LEU A 1 209 ? -5.089 8.156 8.580 1.00 94.38 209 LEU A O 1
ATOM 1616 N N . SER A 1 210 ? -3.068 8.068 7.587 1.00 95.56 210 SER A N 1
ATOM 1617 C CA . SER A 1 210 ? -3.534 8.371 6.218 1.00 95.56 210 SER A CA 1
ATOM 1618 C C . SER A 1 210 ? -4.629 7.401 5.759 1.00 95.56 210 SER A C 1
ATOM 1620 O O . SER A 1 210 ? -5.686 7.817 5.281 1.00 95.56 210 SER A O 1
ATOM 1622 N N . ILE A 1 211 ? -4.406 6.099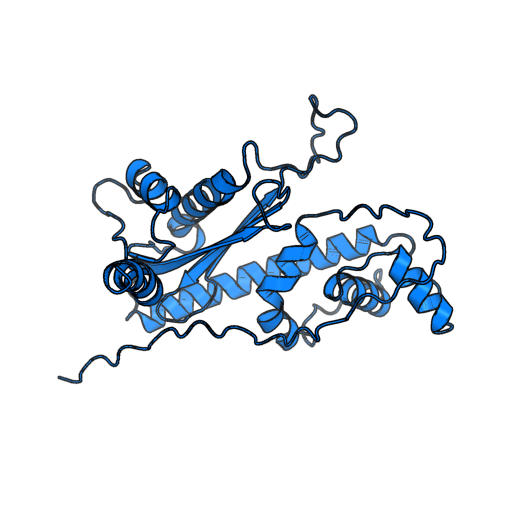 5.965 1.00 96.12 211 ILE A N 1
ATOM 1623 C CA . ILE A 1 211 ? -5.350 5.042 5.585 1.00 96.12 211 ILE A CA 1
ATOM 1624 C C . ILE A 1 211 ? -6.661 5.161 6.372 1.00 96.12 211 ILE A C 1
ATOM 1626 O O . ILE A 1 211 ? -7.746 5.098 5.791 1.00 96.12 211 ILE A O 1
ATOM 1630 N N . PHE A 1 212 ? -6.587 5.375 7.688 1.00 95.50 212 PHE A N 1
ATOM 1631 C CA . PHE A 1 212 ? -7.784 5.531 8.517 1.00 95.50 212 PHE A CA 1
ATOM 1632 C C . PHE A 1 212 ? -8.581 6.780 8.117 1.00 95.50 212 PHE A C 1
ATOM 1634 O O . PHE A 1 212 ? -9.797 6.692 7.958 1.00 95.50 212 PHE A O 1
ATOM 1641 N N . GLN A 1 213 ? -7.913 7.907 7.858 1.00 95.25 213 GLN A N 1
ATOM 1642 C CA . GLN A 1 213 ? -8.565 9.156 7.449 1.00 95.25 213 GLN A CA 1
ATOM 1643 C C . GLN A 1 213 ? -9.308 9.038 6.111 1.00 95.25 213 GLN A C 1
ATOM 1645 O O . GLN A 1 213 ? -10.400 9.584 5.972 1.00 95.25 213 GLN A O 1
ATOM 1650 N N . ARG A 1 214 ? -8.754 8.319 5.126 1.00 95.94 214 ARG A N 1
ATOM 1651 C CA . ARG A 1 214 ? -9.392 8.188 3.802 1.00 95.94 214 ARG A CA 1
ATOM 1652 C C . ARG A 1 214 ? -10.400 7.047 3.685 1.00 95.94 214 ARG A C 1
ATOM 1654 O O . ARG A 1 214 ? -11.147 7.010 2.716 1.00 95.94 214 ARG A O 1
ATOM 1661 N N . SER A 1 215 ? -10.425 6.114 4.634 1.00 95.81 215 SER A N 1
ATOM 1662 C CA . SER A 1 215 ? -11.283 4.918 4.574 1.00 95.81 215 SER A CA 1
ATOM 1663 C C . SER A 1 215 ? -12.764 5.232 4.319 1.00 95.81 215 SER A C 1
ATOM 1665 O O . SER A 1 215 ? -13.407 4.589 3.484 1.00 95.81 215 SER A O 1
ATOM 1667 N N . GLN A 1 216 ? -13.291 6.272 4.972 1.00 93.75 216 GLN A N 1
ATOM 1668 C CA . GLN A 1 216 ? -14.692 6.660 4.847 1.00 93.75 216 GLN A CA 1
ATOM 1669 C C . GLN A 1 216 ? -14.994 7.319 3.497 1.00 93.75 216 GLN A C 1
ATOM 1671 O O . GLN A 1 216 ? -16.016 7.011 2.891 1.00 93.75 216 GLN A O 1
ATOM 1676 N N . SER A 1 217 ? -14.112 8.184 2.993 1.00 95.19 217 SER A N 1
ATOM 1677 C CA . SER A 1 217 ? -14.317 8.844 1.699 1.00 95.19 217 SER A CA 1
ATOM 1678 C C . SER A 1 217 ? -14.075 7.908 0.515 1.00 95.19 217 SER A C 1
ATOM 1680 O O . SER A 1 217 ? -14.773 8.012 -0.489 1.00 95.19 217 SER A O 1
ATOM 1682 N N . LEU A 1 218 ? -13.112 6.991 0.632 1.00 94.94 218 LEU A N 1
ATOM 1683 C CA . LEU A 1 218 ? -12.703 6.112 -0.460 1.00 94.94 218 LEU A CA 1
ATOM 1684 C C . LEU A 1 218 ? -13.591 4.869 -0.585 1.00 94.94 218 LEU A C 1
ATOM 1686 O O . LEU A 1 218 ? -13.944 4.483 -1.695 1.00 94.94 218 LEU A O 1
ATOM 1690 N N . TYR A 1 219 ? -13.967 4.253 0.539 1.00 95.94 219 TYR A N 1
ATOM 1691 C CA . TYR A 1 219 ? -14.686 2.974 0.539 1.00 95.94 219 TYR A CA 1
ATOM 1692 C C . TYR A 1 219 ? -15.997 2.987 1.336 1.00 95.94 219 TYR A C 1
ATOM 1694 O O . TYR A 1 219 ? -16.708 1.979 1.374 1.00 95.94 219 TYR A O 1
ATOM 1702 N N . ASN A 1 220 ? -16.343 4.111 1.973 1.00 95.81 220 ASN A N 1
ATOM 1703 C CA . ASN A 1 220 ? -17.502 4.218 2.859 1.00 95.81 220 ASN A CA 1
ATOM 1704 C C . ASN A 1 220 ? -17.484 3.153 3.974 1.00 95.81 220 ASN A C 1
ATOM 1706 O O . ASN A 1 220 ? -18.484 2.482 4.234 1.00 95.81 220 ASN A O 1
ATOM 1710 N N . VAL A 1 221 ? -16.325 2.957 4.607 1.00 96.12 221 VAL A N 1
ATOM 1711 C CA . VAL A 1 221 ? -16.147 2.068 5.767 1.00 96.12 221 VAL A CA 1
ATOM 1712 C C . VAL A 1 221 ? -15.377 2.780 6.871 1.00 96.12 221 VAL A C 1
ATOM 1714 O O . VAL A 1 221 ? -14.675 3.759 6.619 1.00 96.12 221 VAL A O 1
ATOM 1717 N N . ARG A 1 222 ? -15.505 2.280 8.099 1.00 96.38 222 ARG A N 1
ATOM 1718 C CA . ARG A 1 222 ? -14.729 2.726 9.258 1.00 96.38 222 ARG A CA 1
ATOM 1719 C C . ARG A 1 222 ? -13.981 1.544 9.848 1.00 96.38 222 ARG A C 1
ATOM 1721 O O . ARG A 1 222 ? -14.504 0.436 9.925 1.00 96.38 222 ARG A O 1
ATOM 1728 N N . TYR A 1 223 ? -12.760 1.780 10.293 1.00 95.88 223 TYR A N 1
ATOM 1729 C CA . TYR A 1 223 ? -11.926 0.774 10.931 1.00 95.88 223 TYR A CA 1
ATOM 1730 C C . TYR A 1 223 ? -12.034 0.926 12.446 1.00 95.88 223 TYR A C 1
ATOM 1732 O O . TYR A 1 223 ? -11.342 1.739 13.055 1.00 95.88 223 TYR A O 1
ATOM 1740 N N . THR A 1 224 ? -12.947 0.177 13.058 1.00 94.25 224 THR A N 1
ATOM 1741 C CA . THR A 1 224 ? -13.283 0.329 14.483 1.00 94.25 224 THR A CA 1
ATOM 1742 C C . THR A 1 224 ? -12.454 -0.565 15.388 1.00 94.25 224 THR A C 1
ATOM 1744 O O . THR A 1 224 ? -12.334 -0.266 16.571 1.00 94.25 224 THR A O 1
ATOM 1747 N N . LYS A 1 225 ? -11.839 -1.629 14.858 1.00 94.44 225 LYS A N 1
ATOM 1748 C CA . LYS A 1 225 ? -10.930 -2.493 15.620 1.00 94.44 225 LYS A CA 1
ATOM 1749 C C . LYS A 1 225 ? -9.562 -2.543 14.961 1.00 94.44 225 LYS A C 1
ATOM 1751 O O . LYS A 1 225 ? -9.452 -2.866 13.782 1.00 94.44 225 LYS A O 1
ATOM 1756 N N . TYR A 1 226 ? -8.526 -2.251 15.735 1.00 93.69 226 TYR A N 1
ATOM 1757 C CA . TYR A 1 226 ? -7.135 -2.192 15.303 1.00 93.69 226 TYR A CA 1
ATOM 1758 C C . TYR A 1 226 ? -6.356 -3.367 15.888 1.00 93.69 226 TYR A C 1
ATOM 1760 O O . TYR A 1 226 ? -6.215 -3.477 17.101 1.00 93.69 226 TYR A O 1
ATOM 1768 N N . LEU A 1 227 ? -5.784 -4.212 15.039 1.00 91.94 227 LEU A N 1
ATOM 1769 C CA . LEU A 1 227 ? -4.818 -5.236 15.413 1.00 91.94 227 LEU A CA 1
ATOM 1770 C C . LEU A 1 227 ? -3.431 -4.817 14.911 1.00 91.94 227 LEU A C 1
ATOM 1772 O O . LEU A 1 227 ? -3.225 -4.617 13.718 1.00 91.94 227 LEU A O 1
ATOM 1776 N N . GLY A 1 228 ? -2.455 -4.710 15.805 1.00 86.94 228 GLY A N 1
ATOM 1777 C CA . GLY A 1 228 ? -1.084 -4.358 15.431 1.00 86.94 228 GLY A CA 1
ATOM 1778 C C . GLY A 1 228 ? -0.071 -4.831 16.462 1.00 86.94 228 GLY A C 1
ATOM 1779 O O . GLY A 1 228 ? -0.417 -5.567 17.389 1.00 86.94 228 GLY A O 1
ATOM 1780 N N . ASP A 1 229 ? 1.193 -4.440 16.293 1.00 78.19 229 ASP A N 1
ATOM 1781 C CA . ASP A 1 229 ? 2.237 -4.811 17.250 1.00 78.19 229 ASP A CA 1
ATOM 1782 C C . ASP A 1 229 ? 2.064 -4.077 18.598 1.00 78.19 229 ASP A C 1
ATOM 1784 O O . ASP A 1 229 ? 1.463 -3.002 18.677 1.00 78.19 229 ASP A O 1
ATOM 1788 N N . GLY A 1 230 ? 2.545 -4.699 19.678 1.00 60.69 230 GLY A N 1
ATOM 1789 C CA . GLY A 1 230 ? 2.122 -4.409 21.056 1.00 60.69 230 GLY A CA 1
ATOM 1790 C C . GLY A 1 230 ? 2.421 -3.005 21.587 1.00 60.69 230 GLY A C 1
ATOM 1791 O O . GLY A 1 230 ? 1.702 -2.556 22.478 1.00 60.69 230 GLY A O 1
ATOM 1792 N N . ASP A 1 231 ? 3.382 -2.285 21.008 1.00 60.88 231 ASP A N 1
ATOM 1793 C CA . ASP A 1 231 ? 3.701 -0.884 21.325 1.00 60.88 231 ASP A CA 1
ATOM 1794 C C . ASP A 1 231 ? 3.522 -0.014 20.069 1.00 60.88 231 ASP A C 1
ATOM 1796 O O . ASP A 1 231 ? 4.473 0.362 19.378 1.00 60.88 231 ASP A O 1
ATOM 1800 N N . SER A 1 232 ? 2.261 0.210 19.689 1.00 67.31 232 SER A N 1
ATOM 1801 C CA . SER A 1 232 ? 1.928 0.919 18.455 1.00 67.31 232 SER A CA 1
ATOM 1802 C C . SER A 1 232 ? 1.698 2.404 18.717 1.00 67.31 232 SER A C 1
ATOM 1804 O O . SER A 1 232 ? 0.591 2.837 19.037 1.00 67.31 232 SER A O 1
ATOM 1806 N N . LYS A 1 233 ? 2.733 3.212 18.456 1.00 86.62 233 LYS A N 1
ATOM 1807 C CA . LYS A 1 233 ? 2.590 4.670 18.279 1.00 86.62 233 LYS A CA 1
ATOM 1808 C C . LYS A 1 233 ? 1.574 5.024 17.185 1.00 86.62 233 LYS A C 1
ATOM 1810 O O . LYS A 1 233 ? 1.030 6.125 17.196 1.00 86.62 233 LYS A O 1
ATOM 1815 N N . ALA A 1 234 ? 1.321 4.109 16.245 1.00 88.75 234 ALA A N 1
ATOM 1816 C CA . ALA A 1 234 ? 0.311 4.293 15.212 1.00 88.75 234 ALA A CA 1
ATOM 1817 C C . ALA A 1 234 ? -1.107 4.278 15.800 1.00 88.75 234 ALA A C 1
ATOM 1819 O O . ALA A 1 234 ? -1.895 5.159 15.471 1.00 88.75 234 ALA A O 1
ATOM 1820 N N . PHE A 1 235 ? -1.408 3.361 16.727 1.00 90.38 235 PHE A N 1
ATOM 1821 C CA . PHE A 1 235 ? -2.706 3.331 17.411 1.00 90.38 235 PHE A CA 1
ATOM 1822 C C . PHE A 1 235 ? -2.953 4.619 18.203 1.00 90.38 235 PHE A C 1
ATOM 1824 O O . PHE A 1 235 ? -3.994 5.249 18.033 1.00 90.38 235 PHE A O 1
ATOM 1831 N N . THR A 1 236 ? -1.972 5.053 19.003 1.00 90.88 236 THR A N 1
ATOM 1832 C CA . THR A 1 236 ? -2.067 6.310 19.763 1.00 90.88 236 THR A CA 1
ATOM 1833 C C . THR A 1 236 ? -2.372 7.491 18.842 1.00 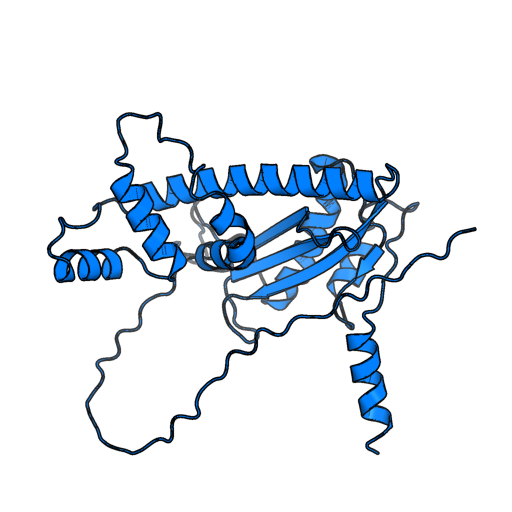90.88 236 THR A C 1
ATOM 1835 O O . THR A 1 236 ? -3.309 8.241 19.097 1.00 90.88 236 THR A O 1
ATOM 1838 N N . SER A 1 237 ? -1.659 7.599 17.716 1.00 91.69 237 SER A N 1
ATOM 1839 C CA . SER A 1 237 ? -1.885 8.668 16.741 1.00 91.69 237 SER A CA 1
ATOM 1840 C C . SER A 1 237 ? -3.291 8.636 16.131 1.00 91.69 237 SER A C 1
ATOM 1842 O O . SER A 1 237 ? -3.882 9.698 15.948 1.00 91.69 237 SER A O 1
ATOM 1844 N N . ILE A 1 238 ? -3.851 7.458 15.840 1.00 91.75 238 ILE A N 1
ATOM 1845 C CA . ILE A 1 238 ? -5.218 7.324 15.307 1.00 91.75 238 ILE A CA 1
ATOM 1846 C C . ILE A 1 238 ? -6.255 7.820 16.323 1.00 91.75 238 ILE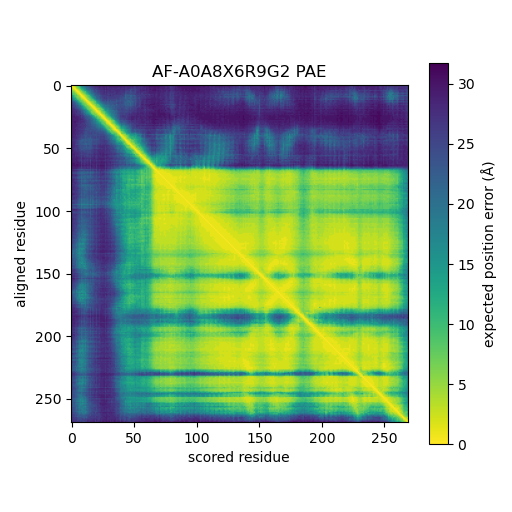 A C 1
ATOM 1848 O O . ILE A 1 238 ? -7.162 8.570 15.958 1.00 91.75 238 ILE A O 1
ATOM 1852 N N . VAL A 1 239 ? -6.107 7.427 17.592 1.00 90.56 239 VAL A N 1
ATOM 1853 C CA . VAL A 1 239 ? -7.028 7.814 18.671 1.00 90.56 239 VAL A CA 1
ATOM 1854 C C . VAL A 1 239 ? -6.961 9.318 18.938 1.00 90.56 239 VAL A C 1
ATOM 1856 O O . VAL A 1 239 ? -8.000 9.971 19.011 1.00 90.56 239 VAL A O 1
ATOM 1859 N N . GLU A 1 240 ? -5.757 9.889 19.018 1.00 91.19 240 GLU A N 1
ATOM 1860 C CA . GLU A 1 240 ? -5.552 11.327 19.243 1.00 91.19 240 GLU 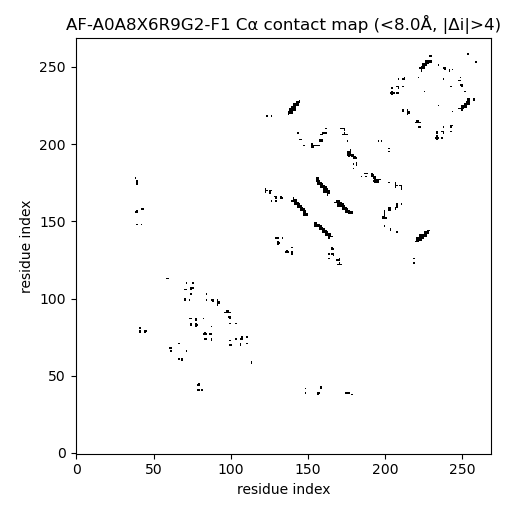A CA 1
ATOM 1861 C C . GLU A 1 240 ? -6.139 12.192 18.119 1.00 91.19 240 GLU A C 1
ATOM 1863 O O . GLU A 1 240 ? -6.693 13.257 18.384 1.00 91.19 240 GLU A O 1
ATOM 1868 N N . ASN A 1 241 ? -6.054 11.730 16.867 1.00 90.81 241 ASN A N 1
ATOM 1869 C CA . ASN A 1 241 ? -6.566 12.467 15.710 1.00 90.81 241 ASN A CA 1
ATOM 1870 C C . ASN A 1 241 ? -8.078 12.309 15.498 1.00 90.81 241 ASN A C 1
ATOM 1872 O O . ASN A 1 241 ? -8.604 12.924 14.573 1.00 90.81 241 ASN A O 1
ATOM 1876 N N . LYS A 1 242 ? -8.772 11.497 16.315 1.00 89.44 242 LYS A N 1
ATOM 1877 C CA . LYS A 1 242 ? -10.233 11.300 16.255 1.00 89.44 242 LYS A CA 1
ATOM 1878 C C . LYS A 1 242 ? -10.735 11.115 14.819 1.00 89.44 242 LYS A C 1
ATOM 1880 O O . LYS A 1 242 ? -11.646 11.806 14.369 1.00 89.44 242 LYS A O 1
ATOM 1885 N N . VAL A 1 243 ? -10.119 10.182 14.091 1.00 89.94 243 VAL A N 1
ATOM 1886 C CA . VAL A 1 243 ? -10.323 9.984 12.640 1.00 89.94 243 VAL A CA 1
ATOM 1887 C C . VAL A 1 243 ? -11.789 9.800 12.216 1.00 89.94 243 VAL A C 1
ATOM 1889 O O . VAL A 1 243 ? -12.119 10.081 11.070 1.00 89.94 243 VAL A O 1
ATOM 1892 N N . TYR A 1 244 ? -12.666 9.373 13.132 1.00 91.06 244 TYR A N 1
ATOM 1893 C CA . TYR A 1 244 ? -14.107 9.195 12.906 1.00 91.06 244 TYR A CA 1
ATOM 1894 C C . TYR A 1 244 ? -14.989 10.070 13.821 1.00 91.06 244 TYR A C 1
ATOM 1896 O O . TYR A 1 244 ? -16.178 9.793 13.986 1.00 91.06 244 TYR A O 1
ATOM 1904 N N . GLY A 1 245 ? -14.422 11.123 14.419 1.00 88.31 245 GLY A N 1
ATOM 1905 C CA . GLY A 1 245 ? -15.098 12.022 15.357 1.00 88.31 245 GLY A CA 1
ATOM 1906 C C . GLY A 1 245 ? -15.204 11.484 16.790 1.00 88.31 245 GLY A C 1
ATOM 1907 O O . GLY A 1 245 ? -14.713 10.405 17.114 1.00 88.31 245 GLY A O 1
ATOM 1908 N N . ASP A 1 246 ? -15.863 12.251 17.663 1.00 84.94 246 ASP A N 1
ATOM 1909 C CA . ASP A 1 246 ? -15.965 11.960 19.105 1.00 84.94 246 ASP A CA 1
ATOM 1910 C C . ASP A 1 246 ? -16.849 10.750 19.443 1.00 84.94 246 ASP A C 1
ATOM 1912 O O . ASP A 1 246 ? -16.726 10.159 20.513 1.00 84.94 246 ASP A O 1
ATOM 1916 N N . HIS A 1 247 ? -17.738 10.366 18.528 1.00 79.56 247 HIS A N 1
ATOM 1917 C CA . HIS A 1 247 ? -18.728 9.312 18.755 1.00 79.56 247 HIS A CA 1
ATOM 1918 C C . HIS A 1 247 ? -18.240 7.909 18.368 1.00 79.56 247 HIS A C 1
ATOM 1920 O O . HIS A 1 247 ? -18.958 6.937 18.590 1.00 79.56 247 HIS A O 1
ATOM 1926 N N . CYS A 1 248 ? -17.051 7.786 17.769 1.00 81.69 248 CYS A N 1
ATOM 1927 C CA . CYS A 1 248 ? -16.530 6.516 17.270 1.00 81.69 248 CYS A CA 1
ATOM 1928 C C . CYS A 1 248 ? -15.055 6.354 17.654 1.00 81.69 248 CYS A C 1
ATOM 1930 O O . CYS A 1 248 ? -14.163 6.869 16.980 1.00 81.69 248 CYS A O 1
ATOM 1932 N N . SER A 1 249 ? -14.798 5.609 18.731 1.00 84.75 249 SER A N 1
ATOM 1933 C CA . SER A 1 249 ? -13.445 5.245 19.152 1.00 84.75 249 SER A CA 1
ATOM 1934 C C . SER A 1 249 ? -12.979 3.948 18.485 1.00 84.75 249 SER A C 1
ATOM 1936 O O . SER A 1 249 ? -13.773 3.059 18.179 1.00 84.75 249 SER A O 1
ATOM 1938 N N . VAL A 1 250 ? -11.670 3.848 18.246 1.00 91.12 250 VAL A N 1
ATOM 1939 C CA . VAL A 1 250 ? -11.034 2.638 17.712 1.00 91.12 250 VAL A CA 1
ATOM 1940 C C . VAL A 1 250 ? -10.578 1.763 18.879 1.00 91.12 250 VAL A C 1
ATOM 1942 O O . VAL A 1 250 ? -9.812 2.205 19.734 1.00 91.12 250 VAL A O 1
ATOM 1945 N N . GLU A 1 251 ? -11.033 0.515 18.913 1.00 92.06 251 GLU A N 1
ATOM 1946 C CA . GLU A 1 251 ? -10.661 -0.489 19.908 1.00 92.06 251 GLU A CA 1
ATOM 1947 C C . GLU A 1 251 ? -9.350 -1.180 19.506 1.00 92.06 251 GLU A C 1
ATOM 1949 O O . GLU A 1 251 ? -9.205 -1.653 18.377 1.00 92.06 251 GLU A O 1
ATOM 1954 N N . LYS A 1 252 ? -8.384 -1.280 20.427 1.00 90.44 252 LYS A N 1
ATOM 1955 C CA . LYS A 1 252 ? -7.149 -2.039 20.192 1.00 90.44 252 LYS A CA 1
ATOM 1956 C C . LYS A 1 252 ? -7.362 -3.517 20.517 1.00 90.44 252 LYS A C 1
ATOM 1958 O O . LYS A 1 252 ? -7.652 -3.877 21.653 1.00 90.44 252 LYS A O 1
ATOM 1963 N N . LEU A 1 253 ? -7.130 -4.373 19.531 1.00 89.19 253 LEU A N 1
ATOM 1964 C CA . LEU A 1 253 ? -7.035 -5.819 19.674 1.00 89.19 253 LEU A CA 1
ATOM 1965 C C . LEU A 1 253 ? -5.583 -6.235 19.926 1.00 89.19 253 LEU A C 1
ATOM 1967 O O . LEU A 1 253 ? -4.640 -5.664 19.375 1.00 89.19 253 LEU A O 1
ATOM 1971 N N . GLU A 1 254 ? -5.404 -7.284 20.724 1.00 83.31 254 GLU A N 1
ATOM 1972 C CA . GLU A 1 254 ? -4.092 -7.842 21.044 1.00 83.31 254 GLU A CA 1
ATOM 1973 C C . GLU A 1 254 ? -3.877 -9.178 20.327 1.00 83.31 254 GLU A C 1
ATOM 1975 O O . GLU A 1 254 ? -4.729 -10.067 20.314 1.00 83.31 254 GLU A O 1
ATOM 1980 N N . CYS A 1 255 ? -2.697 -9.344 19.730 1.00 79.56 255 CYS A N 1
ATOM 1981 C CA . CYS A 1 255 ? -2.332 -10.597 19.083 1.00 79.56 255 CYS A CA 1
ATOM 1982 C C . CYS A 1 255 ? -1.921 -11.636 20.136 1.00 79.56 255 CYS A C 1
ATOM 1984 O O . CYS A 1 255 ? -0.966 -11.415 20.880 1.00 79.56 255 CYS A O 1
ATOM 1986 N N . ILE A 1 256 ? -2.556 -12.815 20.137 1.00 78.75 256 ILE A N 1
ATOM 1987 C CA . ILE A 1 256 ? -2.228 -13.926 21.057 1.00 78.75 256 ILE A CA 1
ATOM 1988 C C . ILE A 1 256 ? -0.736 -14.272 21.002 1.00 78.75 256 ILE A C 1
ATOM 1990 O O . ILE A 1 256 ? -0.100 -14.478 22.030 1.00 78.75 256 ILE A O 1
ATOM 1994 N N . GLY A 1 257 ? -0.141 -14.292 19.805 1.00 74.19 257 GLY A N 1
ATOM 1995 C CA . GLY A 1 257 ? 1.288 -14.569 19.651 1.00 74.19 257 GLY A CA 1
ATOM 1996 C C . GLY A 1 257 ? 2.184 -13.482 20.253 1.00 74.19 257 GLY A C 1
ATOM 1997 O O . GLY A 1 257 ? 3.296 -13.777 20.687 1.00 74.19 257 GLY A O 1
ATOM 1998 N N . HIS A 1 258 ? 1.713 -12.235 20.292 1.00 69.94 258 HIS A N 1
ATOM 1999 C CA . HIS A 1 258 ? 2.409 -11.149 20.971 1.00 69.94 258 HIS A CA 1
ATOM 2000 C C . HIS A 1 258 ? 2.247 -11.275 22.498 1.00 69.94 258 HIS A C 1
ATOM 2002 O O . HIS A 1 258 ? 3.236 -11.175 23.222 1.00 69.94 258 HIS A O 1
ATOM 2008 N N . VAL A 1 259 ? 1.040 -11.586 22.986 1.00 72.62 259 VAL A N 1
ATOM 2009 C CA . VAL A 1 259 ? 0.782 -11.865 24.411 1.00 72.62 259 VAL A CA 1
ATOM 2010 C C . VAL A 1 259 ? 1.656 -13.022 24.903 1.00 72.62 259 VAL A C 1
ATOM 2012 O O . VAL A 1 259 ? 2.352 -12.882 25.901 1.00 72.62 259 VAL A O 1
ATOM 2015 N N . MET A 1 260 ? 1.722 -14.128 24.159 1.00 71.19 260 MET A N 1
ATOM 2016 C CA . MET A 1 260 ? 2.530 -15.298 24.516 1.00 71.19 260 MET A CA 1
ATOM 2017 C C . MET A 1 260 ? 4.025 -14.972 24.636 1.00 71.19 260 MET A C 1
ATOM 2019 O O . MET A 1 260 ? 4.681 -15.464 25.549 1.00 71.19 260 MET A O 1
ATOM 2023 N N . LYS A 1 261 ? 4.573 -14.119 23.759 1.00 72.19 261 LYS A N 1
ATOM 2024 C CA . LYS A 1 261 ? 5.970 -13.668 23.879 1.00 72.19 261 LYS A CA 1
ATOM 2025 C C . LYS A 1 261 ? 6.212 -12.873 25.157 1.00 72.19 261 LYS A C 1
ATOM 2027 O O . LYS A 1 261 ? 7.249 -13.057 25.777 1.00 72.19 261 LYS A O 1
ATOM 2032 N N . ARG A 1 262 ? 5.267 -12.013 25.552 1.00 66.19 262 ARG A N 1
ATOM 2033 C CA . ARG A 1 262 ? 5.358 -11.262 26.813 1.00 66.19 262 ARG A CA 1
ATOM 2034 C C . ARG A 1 262 ? 5.287 -12.190 28.026 1.00 66.19 262 ARG A C 1
ATOM 2036 O O . ARG A 1 262 ? 6.079 -12.031 28.944 1.00 66.19 262 ARG A O 1
ATOM 2043 N N . MET A 1 263 ? 4.399 -13.184 27.993 1.00 67.69 263 MET A N 1
ATOM 2044 C CA . MET A 1 263 ? 4.235 -14.149 29.088 1.00 67.69 263 MET A CA 1
ATOM 2045 C C . MET A 1 263 ? 5.423 -15.116 29.218 1.00 67.69 263 MET A C 1
ATOM 2047 O O . MET A 1 263 ? 5.754 -15.514 30.326 1.00 67.69 263 MET A O 1
ATOM 2051 N N . GLY A 1 264 ? 6.095 -15.473 28.117 1.00 59.62 264 GLY A N 1
ATOM 2052 C CA . GLY A 1 264 ? 7.252 -16.379 28.142 1.00 59.62 264 GLY A CA 1
ATOM 2053 C C . GLY A 1 264 ? 8.468 -15.830 28.896 1.00 59.62 264 GLY A C 1
ATOM 2054 O O . GLY A 1 264 ? 9.209 -16.603 29.482 1.00 59.62 264 GLY A O 1
ATOM 2055 N N . HIS A 1 265 ? 8.637 -14.506 28.966 1.00 55.22 265 HIS A N 1
ATOM 2056 C CA . HIS A 1 265 ? 9.724 -13.885 29.735 1.00 55.22 265 HIS A CA 1
ATOM 2057 C C . HIS A 1 265 ? 9.542 -13.967 31.260 1.00 55.22 265 HIS A C 1
ATOM 2059 O O . HIS A 1 265 ? 10.471 -13.639 31.989 1.00 55.22 265 HIS A O 1
ATOM 2065 N N . VAL A 1 266 ? 8.363 -14.374 31.745 1.00 54.19 266 VAL A N 1
ATOM 2066 C CA . VAL A 1 266 ? 8.042 -14.449 33.182 1.00 54.19 266 VAL A CA 1
ATOM 2067 C C . VAL A 1 266 ? 8.323 -15.843 33.765 1.00 54.19 266 VAL A C 1
ATOM 2069 O O . VAL A 1 266 ? 8.447 -15.972 34.975 1.00 54.19 266 VAL A O 1
ATOM 2072 N N . PHE A 1 267 ? 8.457 -16.879 32.928 1.00 50.94 267 PHE A N 1
ATOM 2073 C CA . PHE A 1 267 ? 8.658 -18.267 33.378 1.00 50.94 267 PHE A CA 1
ATOM 2074 C C . PHE A 1 267 ? 10.104 -18.778 33.254 1.00 50.94 267 PHE A C 1
ATOM 2076 O O . PHE A 1 267 ? 10.373 -19.900 33.668 1.00 50.94 267 PHE A O 1
ATOM 2083 N N . ASP A 1 268 ? 11.018 -17.960 32.724 1.00 47.25 268 ASP A N 1
ATOM 2084 C CA . ASP A 1 268 ? 12.453 -18.273 32.606 1.00 47.25 268 ASP A CA 1
ATOM 2085 C C . ASP A 1 268 ? 13.308 -17.554 33.684 1.00 47.25 268 ASP A C 1
ATOM 2087 O O . ASP A 1 268 ? 14.504 -17.341 33.475 1.00 47.25 268 ASP A O 1
ATOM 2091 N N . ALA A 1 269 ? 12.705 -17.137 34.808 1.00 41.59 269 ALA A N 1
ATOM 2092 C CA . ALA A 1 269 ? 13.362 -16.430 35.917 1.00 41.59 269 ALA A CA 1
ATOM 2093 C C . ALA A 1 269 ? 13.439 -17.280 37.193 1.00 41.59 269 ALA A C 1
ATOM 2095 O O . ALA A 1 269 ? 12.437 -17.964 37.503 1.00 41.59 269 ALA A O 1
#

InterPro domains:
  IPR049012 Mutator-like transposase domain [PF20700] (65-264)

Nearest PDB structures (foldseek):
  6ozi-assembly1_B  TM=4.321E-01  e=2.842E-03  Ciona intestinalis
  6ozo-assembly1_A  TM=4.806E-01  e=5.816E-03  Mus musculus
  6ozh-assembly1_C  TM=3.341E-01  e=1.309E-03  Ciona intestinalis
  6oze-assembly1_A  TM=4.498E-01  e=1.263E-02  Homo sapiens
  6ozq-assembly1_B  TM=4.487E-01  e=1.604E-02  Mus musculus

Sequence (269 aa):
MPRASTKVFKKRRGVFNKGRCNKSNDGCGESNSTVPKNSADEKIVLMVQSFVLMKLNHLPKCDSSENYELNTRLVYAMRCIGKGAESARMFCGIMNLPPPPTKFSKYNHILLQATRETCEHSMAEAVREAVDENDGKRDLAVAVDGSWQKRGFSSKNGLVTVTSVDTGKVIDVEVFSKHCICPNKTKHLQNCKRNFEGYSGKMEVAGALSIFQRSQSLYNVRYTKYLGDGDSKAFTSIVENKVYGDHCSVEKLECIGHVMKRMGHVFDA

pLDDT: mean 73.71, std 25.32, range [22.05, 97.31]

Secondary structure (DSSP, 8-state):
-PPP-----------------------------------THHHHHHHTHHHHGGGTT-SPP--STTS-HHHHHHHHHHHHTT--HHHHHHHHHHTTPPPPPS-HHHHHHHHHHHHHHHHHHHHHHHHHHHHHHTTT-SEEEEEEEEEESSSSTT-SEEEEEEEETTT--EEEEEEEE-----SSSSS--TT------S-HHHHHHHHHHHHHHHHHHHHS-EEEEEE--SS-HHHHHHHHTTTT-TT-PPEEE--HHHHHHHHHTTS--

Solvent-accessible surface area (backbone atoms only — not comparable to full-atom values): 16442 Å² total; per-residue (Å²): 136,85,80,84,78,82,80,78,86,72,84,78,72,81,85,76,84,74,79,84,78,79,88,74,91,78,92,75,90,76,81,87,74,84,76,82,89,75,66,56,69,64,50,62,57,63,78,36,50,81,62,52,68,78,43,73,89,62,62,74,74,69,87,53,100,85,59,62,65,67,56,46,51,51,56,49,53,32,45,77,71,75,41,52,67,70,55,44,36,52,51,20,58,76,71,74,44,75,74,58,67,88,64,52,67,58,47,53,52,53,50,51,52,55,50,48,56,53,47,54,54,50,17,53,51,37,44,52,52,44,23,56,78,48,80,66,40,47,68,37,47,31,34,51,51,69,48,56,76,40,90,70,74,79,29,49,22,39,38,22,38,34,23,34,60,87,72,68,37,61,42,49,74,37,81,36,21,54,55,69,83,42,95,40,89,87,58,70,49,95,82,51,71,44,77,50,88,83,60,43,76,53,49,39,30,54,25,51,38,54,52,57,56,42,31,45,82,75,70,65,32,44,72,39,31,41,31,47,65,97,82,44,66,32,57,55,52,39,60,76,64,38,66,67,42,94,89,46,76,65,44,80,48,80,48,66,74,57,52,52,58,63,55,55,69,67,76,80,114

Mean predicted aligned error: 13.47 Å

Radius of gyration: 22.23 Å; Cα contacts (8 Å, |Δi|>4): 305; chains: 1; bounding box: 68×46×67 Å